Protein AF-A0A7Y9IY20-F1 (afdb_monomer)

Radius of gyration: 33.96 Å; Cα contacts (8 Å, |Δi|>4): 325; chains: 1; bounding box: 89×102×75 Å

Structure (mmCIF, N/CA/C/O backbone):
data_AF-A0A7Y9IY20-F1
#
_entry.id   AF-A0A7Y9IY20-F1
#
loop_
_atom_site.group_PDB
_atom_site.id
_atom_site.type_symbol
_atom_site.label_atom_id
_atom_site.label_alt_id
_atom_site.label_comp_id
_atom_site.label_asym_id
_atom_site.label_entity_id
_atom_site.label_seq_id
_atom_site.pdbx_PDB_ins_code
_atom_site.Cartn_x
_atom_site.Cartn_y
_atom_site.Cartn_z
_atom_site.occupancy
_atom_site.B_iso_or_equiv
_atom_site.auth_seq_id
_atom_site.auth_comp_id
_atom_site.auth_asym_id
_atom_site.auth_atom_id
_atom_site.pdbx_PDB_model_num
ATOM 1 N N . MET A 1 1 ? 8.698 13.952 -8.449 1.00 52.00 1 MET A N 1
ATOM 2 C CA . MET A 1 1 ? 7.246 13.670 -8.452 1.00 52.00 1 MET A CA 1
ATOM 3 C C . MET A 1 1 ? 7.056 12.404 -7.645 1.00 52.00 1 MET A C 1
ATOM 5 O O . MET A 1 1 ? 7.948 11.573 -7.686 1.00 52.00 1 MET A O 1
ATOM 9 N N . SER A 1 2 ? 5.996 12.287 -6.855 1.00 69.62 2 SER A N 1
ATOM 10 C CA . SER A 1 2 ? 5.751 11.063 -6.092 1.00 69.62 2 SER A CA 1
ATOM 11 C C . SER A 1 2 ? 5.368 9.920 -7.030 1.00 69.62 2 SER A C 1
ATOM 13 O O . SER A 1 2 ? 4.505 10.117 -7.883 1.00 69.62 2 SER A O 1
ATOM 15 N N . HIS A 1 3 ? 5.986 8.753 -6.870 1.00 80.69 3 HIS A N 1
ATOM 16 C CA . HIS A 1 3 ? 5.638 7.568 -7.650 1.00 80.69 3 HIS A CA 1
ATOM 17 C C . HIS A 1 3 ? 4.370 6.914 -7.076 1.00 80.69 3 HIS A C 1
ATOM 19 O O . HIS A 1 3 ? 4.287 6.760 -5.851 1.00 80.69 3 HIS A O 1
ATOM 25 N N . PRO A 1 4 ? 3.368 6.567 -7.902 1.00 87.56 4 PRO A N 1
ATOM 26 C CA . PRO A 1 4 ? 2.269 5.729 -7.450 1.00 87.56 4 PRO A CA 1
ATOM 27 C C . PRO A 1 4 ? 2.740 4.327 -7.040 1.00 87.56 4 PRO A C 1
ATOM 29 O O . PRO A 1 4 ? 3.777 3.819 -7.479 1.00 87.56 4 PRO A O 1
ATOM 32 N N . VAL A 1 5 ? 1.955 3.719 -6.160 1.00 90.69 5 VAL A N 1
ATOM 33 C CA . VAL A 1 5 ? 2.094 2.357 -5.647 1.00 90.69 5 VAL A CA 1
ATOM 34 C C . VAL A 1 5 ? 0.841 1.589 -6.041 1.00 90.69 5 VAL A C 1
ATOM 36 O O . VAL A 1 5 ? -0.259 2.130 -5.961 1.00 90.69 5 VAL A O 1
ATOM 39 N N . PHE A 1 6 ? 0.992 0.33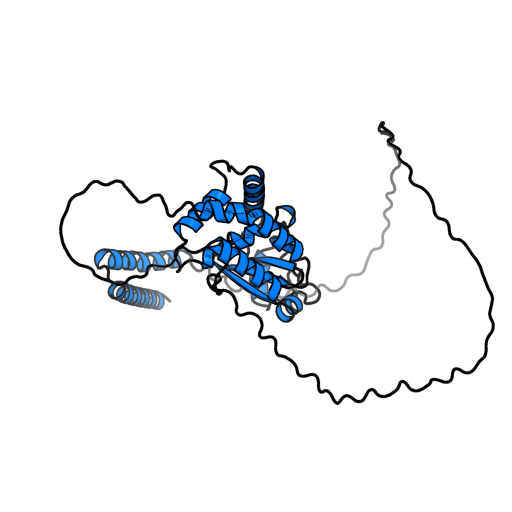0 -6.423 1.00 92.94 6 PHE A N 1
ATOM 40 C CA . PHE A 1 6 ? -0.102 -0.534 -6.840 1.00 92.94 6 PHE A CA 1
ATOM 41 C C . PHE A 1 6 ? -0.185 -1.775 -5.968 1.00 92.94 6 PHE A C 1
ATOM 43 O O . PHE A 1 6 ? 0.845 -2.343 -5.601 1.00 92.94 6 PHE A O 1
ATOM 50 N N . LEU A 1 7 ? -1.410 -2.209 -5.685 1.00 95.75 7 LEU A N 1
ATOM 51 C CA . LEU A 1 7 ? -1.726 -3.501 -5.096 1.00 95.75 7 LEU A CA 1
ATOM 52 C C . LEU A 1 7 ? -2.409 -4.365 -6.158 1.00 95.75 7 LEU A C 1
ATOM 54 O O . LEU A 1 7 ? -3.593 -4.191 -6.446 1.00 95.75 7 LEU A O 1
ATOM 58 N N . ASN A 1 8 ? -1.662 -5.297 -6.732 1.00 95.06 8 ASN A N 1
ATOM 59 C CA . ASN A 1 8 ? -2.083 -6.153 -7.830 1.00 95.06 8 ASN A CA 1
ATOM 60 C C . ASN A 1 8 ? -2.546 -7.527 -7.346 1.00 95.06 8 ASN A C 1
ATOM 62 O O . ASN A 1 8 ? -1.893 -8.171 -6.518 1.00 95.06 8 ASN A O 1
ATOM 66 N N . ALA A 1 9 ? -3.631 -8.007 -7.943 1.00 94.69 9 ALA A N 1
ATOM 67 C CA . ALA A 1 9 ? -3.948 -9.424 -7.987 1.00 94.69 9 ALA A CA 1
ATOM 68 C C . ALA A 1 9 ? -3.061 -10.122 -9.025 1.00 94.69 9 ALA A C 1
ATOM 70 O O . ALA A 1 9 ? -2.988 -9.683 -10.172 1.00 94.69 9 ALA A O 1
ATOM 71 N N . THR A 1 10 ? -2.401 -11.216 -8.640 1.00 93.25 10 THR A N 1
ATOM 72 C CA . THR A 1 10 ? -1.526 -11.959 -9.555 1.00 93.25 10 THR A CA 1
ATOM 73 C C . THR A 1 10 ? -1.565 -13.465 -9.303 1.00 93.25 10 THR A C 1
ATOM 75 O O . THR A 1 10 ? -1.786 -13.936 -8.184 1.00 93.25 10 THR A O 1
ATOM 78 N N . SER A 1 11 ? -1.365 -14.235 -10.372 1.00 92.88 11 SER A N 1
ATOM 79 C CA . SER A 1 11 ? -1.138 -15.682 -10.339 1.00 92.88 11 SER A CA 1
ATOM 80 C C . SER A 1 11 ? 0.312 -16.036 -9.985 1.00 92.88 11 SER A C 1
ATOM 82 O O . SER A 1 11 ? 0.587 -17.167 -9.582 1.00 92.88 11 SER A O 1
ATOM 84 N N . ASN A 1 12 ? 1.230 -15.070 -10.085 1.00 92.25 12 ASN A N 1
ATOM 85 C CA . ASN A 1 12 ? 2.661 -15.285 -9.922 1.00 92.25 12 ASN A CA 1
ATOM 86 C C . ASN A 1 12 ? 3.133 -15.015 -8.481 1.00 92.25 12 ASN A C 1
ATOM 88 O O . ASN A 1 12 ? 2.807 -13.976 -7.909 1.00 92.25 12 ASN A O 1
ATOM 92 N N . PRO A 1 13 ? 3.987 -15.883 -7.903 1.00 95.00 13 PRO A N 1
ATOM 93 C CA . PRO A 1 13 ? 4.547 -15.697 -6.561 1.00 95.00 13 PRO A CA 1
ATOM 94 C C . PRO A 1 13 ? 5.694 -14.674 -6.504 1.00 95.00 13 PRO A C 1
ATOM 96 O O . PRO A 1 13 ? 6.382 -14.585 -5.491 1.00 95.00 13 PRO A O 1
ATOM 99 N N . ARG A 1 14 ? 5.970 -13.963 -7.601 1.00 93.50 14 ARG A N 1
ATOM 100 C CA . ARG A 1 14 ? 7.059 -12.989 -7.739 1.00 93.50 14 ARG A CA 1
ATOM 101 C C . ARG A 1 14 ? 6.697 -11.929 -8.772 1.00 93.50 14 ARG A C 1
ATOM 103 O O . ARG A 1 14 ? 5.791 -12.139 -9.579 1.00 93.50 14 ARG A O 1
ATOM 110 N N . MET A 1 15 ? 7.450 -10.832 -8.777 1.00 91.31 15 MET A N 1
ATOM 111 C CA . MET A 1 15 ? 7.412 -9.896 -9.898 1.00 91.31 15 MET A CA 1
ATOM 112 C C . MET A 1 15 ? 7.824 -10.601 -11.201 1.00 91.31 15 MET A C 1
ATOM 114 O O . MET A 1 15 ? 8.748 -11.430 -11.171 1.00 91.31 15 MET A O 1
ATOM 118 N N . PRO A 1 16 ? 7.168 -10.266 -12.327 1.00 87.25 16 PRO A N 1
ATOM 119 C CA . PRO A 1 16 ? 7.665 -10.604 -13.652 1.00 87.25 16 PRO A CA 1
ATOM 120 C C . PRO A 1 16 ? 9.112 -10.141 -13.804 1.00 87.25 16 PRO A C 1
ATOM 122 O O . PRO A 1 16 ? 9.455 -9.027 -13.404 1.00 87.25 16 PRO A O 1
ATOM 125 N N . ASP A 1 17 ? 9.962 -10.993 -14.365 1.00 82.38 17 ASP A N 1
ATOM 126 C CA . ASP A 1 17 ? 11.358 -10.637 -14.634 1.00 82.38 17 ASP A CA 1
ATOM 127 C C . ASP A 1 17 ? 11.564 -10.122 -16.065 1.00 82.38 17 ASP A C 1
ATOM 129 O O . ASP A 1 17 ? 12.672 -9.769 -16.439 1.00 82.38 17 ASP A O 1
ATOM 133 N N . GLY A 1 18 ? 10.500 -10.040 -16.866 1.00 73.50 18 GLY A N 1
ATOM 134 C CA . GLY A 1 18 ? 10.550 -9.590 -18.257 1.00 73.50 18 GLY A CA 1
ATOM 135 C C . GLY A 1 18 ? 11.074 -10.628 -19.244 1.00 73.50 18 GLY A C 1
ATOM 136 O O . GLY A 1 18 ? 11.007 -10.402 -20.448 1.00 73.50 18 GLY A O 1
ATOM 137 N N . SER A 1 19 ? 11.513 -11.802 -18.787 1.00 75.62 19 SER A N 1
ATOM 138 C CA . SER A 1 19 ? 11.768 -12.913 -19.696 1.00 75.62 19 SER A CA 1
ATOM 139 C C . SER A 1 19 ? 10.451 -13.448 -20.262 1.00 75.62 19 SER A C 1
ATOM 141 O O . SER A 1 19 ? 9.399 -13.351 -19.635 1.00 75.62 19 SER A O 1
ATOM 143 N N . SER A 1 20 ? 10.487 -14.024 -21.465 1.00 81.81 20 SER A N 1
ATOM 144 C CA . SER A 1 20 ? 9.350 -14.762 -22.045 1.00 81.81 20 SER A CA 1
ATOM 145 C C . SER A 1 20 ? 8.018 -13.990 -22.088 1.00 81.81 20 SER A C 1
ATOM 147 O O . SER A 1 20 ? 6.959 -14.618 -22.064 1.00 81.81 20 SER A O 1
ATOM 149 N N . ARG A 1 21 ? 8.057 -12.649 -22.157 1.00 79.69 21 ARG A N 1
ATOM 150 C CA . ARG A 1 21 ? 6.877 -11.767 -22.092 1.00 79.69 21 ARG A CA 1
ATOM 151 C C . ARG A 1 21 ? 6.046 -11.931 -20.814 1.00 79.69 21 ARG A C 1
ATOM 153 O O . ARG A 1 21 ? 4.827 -11.755 -20.830 1.00 79.69 21 ARG A O 1
ATOM 160 N N . GLU A 1 22 ? 6.690 -12.250 -19.689 1.00 84.50 22 GLU A N 1
ATOM 161 C CA . GLU A 1 22 ? 6.022 -12.368 -18.385 1.00 84.50 22 GLU A CA 1
ATOM 162 C C . GLU A 1 22 ? 5.243 -11.093 -18.008 1.00 84.50 22 GLU A C 1
ATOM 164 O O . GLU A 1 22 ? 4.224 -11.189 -17.329 1.00 84.50 22 GLU A O 1
ATOM 169 N N . TRP A 1 23 ? 5.670 -9.911 -18.471 1.00 84.56 23 TRP A N 1
ATOM 170 C CA . TRP A 1 23 ? 4.934 -8.657 -18.273 1.00 84.56 23 TRP A CA 1
ATOM 171 C C . TRP A 1 23 ? 3.623 -8.596 -19.053 1.00 84.56 23 TRP A C 1
ATOM 173 O O . TRP A 1 23 ? 2.603 -8.201 -18.492 1.00 84.56 23 TRP A O 1
ATOM 183 N N . GLU A 1 24 ? 3.630 -9.004 -20.325 1.00 83.00 24 GLU A N 1
ATOM 184 C CA . GLU A 1 24 ? 2.411 -9.079 -21.137 1.00 83.00 24 GLU A CA 1
ATOM 185 C C . GLU A 1 24 ? 1.405 -10.027 -20.469 1.00 83.00 24 GLU A C 1
ATOM 187 O O . GLU A 1 24 ? 0.256 -9.650 -20.244 1.00 83.00 24 GLU A O 1
ATOM 192 N N . ALA A 1 25 ? 1.859 -11.214 -20.050 1.00 85.31 25 ALA A N 1
ATOM 193 C CA . ALA A 1 25 ? 1.031 -12.166 -19.313 1.00 85.31 25 ALA A CA 1
ATOM 194 C C . ALA A 1 25 ? 0.528 -11.588 -17.981 1.00 85.31 25 ALA A C 1
ATOM 196 O O . ALA A 1 25 ? -0.651 -11.705 -17.667 1.00 85.31 25 ALA A O 1
ATOM 197 N N . PHE A 1 26 ? 1.387 -10.904 -17.222 1.00 87.56 26 PHE A N 1
ATOM 198 C CA . PHE A 1 26 ? 1.021 -10.285 -15.949 1.00 87.56 26 PHE A CA 1
ATOM 199 C C . PHE A 1 26 ? -0.111 -9.261 -16.082 1.00 87.56 26 PHE A C 1
ATOM 201 O O . PHE A 1 26 ? -0.997 -9.236 -15.234 1.00 87.56 26 PHE A O 1
ATOM 208 N N . PHE A 1 27 ? -0.109 -8.434 -17.131 1.00 85.81 27 PHE A N 1
ATOM 209 C CA . PHE A 1 27 ? -1.169 -7.444 -17.346 1.00 85.81 27 PHE A CA 1
ATOM 210 C C . PHE A 1 27 ? -2.414 -8.023 -18.028 1.00 85.81 27 PHE A C 1
ATOM 212 O O . PHE A 1 27 ? -3.513 -7.535 -17.778 1.00 85.81 27 PHE A O 1
ATOM 219 N N . LEU A 1 28 ? -2.270 -9.052 -18.869 1.00 84.81 28 LEU A N 1
ATOM 220 C CA . LEU A 1 28 ? -3.405 -9.717 -19.522 1.00 84.81 28 LEU A CA 1
ATOM 221 C C . LEU A 1 28 ? -4.174 -10.643 -18.574 1.00 84.81 28 LEU A C 1
ATOM 223 O O . LEU A 1 28 ? -5.399 -10.711 -18.639 1.00 84.81 28 LEU A O 1
ATOM 227 N N . GLU A 1 29 ? -3.456 -11.369 -17.719 1.00 82.56 29 GLU A N 1
ATOM 228 C CA . GLU A 1 29 ? -4.014 -12.290 -16.721 1.00 82.56 29 GLU A CA 1
ATOM 229 C C .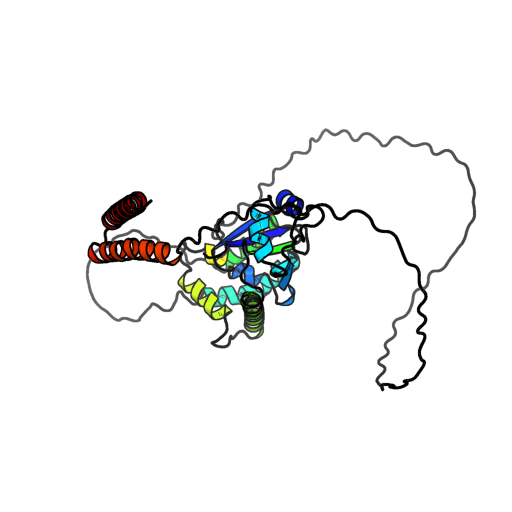 GLU A 1 29 ? -4.204 -11.623 -15.353 1.00 82.56 29 GLU A C 1
ATOM 231 O O . GLU A 1 29 ? -4.743 -12.232 -14.425 1.00 82.56 29 GLU A O 1
ATOM 236 N N . GLY A 1 30 ? -3.742 -10.379 -15.219 1.00 72.56 30 GLY A N 1
ATOM 237 C CA . GLY A 1 30 ? -3.840 -9.590 -14.003 1.00 72.56 30 GLY A CA 1
ATOM 238 C C . GLY A 1 30 ? -5.291 -9.387 -13.587 1.00 72.56 30 GLY A C 1
ATOM 239 O O . GLY A 1 30 ? -6.165 -9.096 -14.403 1.00 72.56 30 GLY A O 1
ATOM 240 N N . GLY A 1 31 ? -5.549 -9.554 -12.291 1.00 82.69 31 GLY A N 1
ATOM 241 C CA . GLY A 1 31 ? -6.840 -9.199 -11.713 1.00 82.69 31 GLY A CA 1
ATOM 242 C C . GLY A 1 31 ? -6.944 -7.687 -11.461 1.00 82.69 31 GLY A C 1
ATOM 243 O O . GLY A 1 31 ? -6.226 -6.895 -12.074 1.00 82.69 31 GLY A O 1
ATOM 244 N N . PRO A 1 32 ? -7.815 -7.256 -10.536 1.00 87.62 32 PRO A N 1
ATOM 245 C CA . PRO A 1 32 ? -7.919 -5.854 -10.170 1.00 87.62 32 PRO A CA 1
ATOM 246 C C . PRO A 1 32 ? -6.593 -5.296 -9.657 1.00 87.62 32 PRO A C 1
ATOM 248 O O . PRO A 1 32 ? -5.770 -5.990 -9.050 1.00 87.62 32 PRO A O 1
ATOM 251 N N . GLU A 1 33 ? -6.443 -3.995 -9.862 1.00 90.44 33 GLU A N 1
ATOM 252 C CA . GLU A 1 33 ? -5.347 -3.193 -9.350 1.00 90.44 33 GLU A CA 1
ATOM 253 C C . GLU A 1 33 ? -5.932 -2.053 -8.515 1.00 90.44 33 GLU A C 1
ATOM 2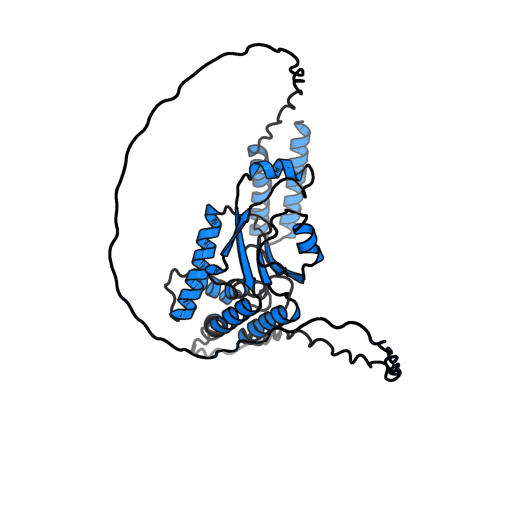55 O O . GLU A 1 33 ? -6.805 -1.317 -8.977 1.00 90.44 33 GLU A O 1
ATOM 260 N N . LEU A 1 34 ? -5.455 -1.915 -7.279 1.00 93.38 34 LEU A N 1
ATOM 261 C CA . LEU A 1 34 ? -5.675 -0.707 -6.488 1.00 93.38 34 LEU A CA 1
ATOM 262 C C . LEU A 1 34 ? -4.436 0.178 -6.603 1.00 93.38 34 LEU A C 1
ATOM 264 O O . LEU A 1 34 ? -3.318 -0.324 -6.547 1.00 93.38 34 LEU A O 1
ATOM 268 N N . GLU A 1 35 ? -4.625 1.489 -6.711 1.00 91.94 35 GLU A N 1
ATOM 269 C CA . GLU A 1 35 ? -3.539 2.467 -6.839 1.00 91.94 35 GLU A CA 1
ATOM 270 C C . GLU A 1 35 ? -3.514 3.392 -5.619 1.00 91.94 35 GLU A C 1
ATOM 272 O O . GLU A 1 35 ? -4.553 3.817 -5.129 1.00 91.94 35 GLU A O 1
ATOM 277 N N . ALA A 1 36 ? -2.338 3.757 -5.126 1.00 89.38 36 ALA A N 1
ATOM 278 C CA . ALA A 1 36 ? -2.148 4.774 -4.104 1.00 89.38 36 ALA A CA 1
ATOM 279 C C . ALA A 1 36 ? -1.059 5.753 -4.543 1.00 89.38 36 ALA A C 1
ATOM 281 O O . ALA A 1 36 ? -0.015 5.357 -5.052 1.00 89.38 36 ALA A O 1
ATOM 282 N N . ASN A 1 37 ? -1.277 7.048 -4.323 1.00 84.25 37 ASN A N 1
ATOM 283 C CA . ASN A 1 37 ? -0.286 8.058 -4.669 1.00 84.25 37 ASN A CA 1
ATOM 284 C C . ASN A 1 37 ? 0.701 8.275 -3.520 1.00 84.25 37 ASN A C 1
ATOM 286 O O . ASN A 1 37 ? 0.293 8.602 -2.408 1.00 84.25 37 ASN A O 1
ATOM 290 N N . ALA A 1 38 ? 1.999 8.211 -3.828 1.00 79.00 38 ALA A N 1
ATOM 291 C CA . ALA A 1 38 ? 3.109 8.680 -2.993 1.00 79.00 38 ALA A CA 1
ATOM 292 C C . ALA A 1 38 ? 3.477 7.879 -1.736 1.00 79.00 38 ALA A C 1
ATOM 294 O O . ALA A 1 38 ? 4.523 8.163 -1.155 1.00 79.00 38 ALA A O 1
ATOM 295 N N . PHE A 1 39 ? 2.663 6.928 -1.286 1.00 86.31 39 PHE A N 1
ATOM 296 C CA . PHE A 1 39 ? 2.964 6.105 -0.112 1.00 86.31 39 PHE A CA 1
ATOM 297 C C . PHE A 1 39 ? 2.166 4.797 -0.148 1.00 86.31 39 PHE A C 1
ATOM 299 O O . PHE A 1 39 ? 1.162 4.697 -0.854 1.00 86.31 39 PHE A O 1
ATOM 306 N N . ILE A 1 40 ? 2.603 3.806 0.634 1.00 90.88 40 ILE A N 1
ATOM 307 C CA . ILE A 1 40 ? 1.894 2.533 0.795 1.00 90.88 40 ILE A CA 1
ATOM 308 C C . ILE A 1 40 ? 0.810 2.702 1.875 1.00 90.88 40 ILE A C 1
ATOM 310 O O . ILE A 1 40 ? 1.152 3.004 3.020 1.00 90.88 40 ILE A O 1
ATOM 314 N N . PRO A 1 41 ? -0.485 2.516 1.559 1.00 91.88 41 PRO A N 1
ATOM 315 C CA . PRO A 1 41 ? -1.565 2.576 2.536 1.00 91.88 41 PRO A CA 1
ATOM 316 C C . PRO A 1 41 ? -1.364 1.624 3.716 1.00 91.88 41 PRO A C 1
ATOM 318 O O . PRO A 1 41 ? -0.857 0.509 3.572 1.00 91.88 41 PRO A O 1
ATOM 321 N N . LEU A 1 42 ? -1.838 2.035 4.893 1.00 91.62 42 LEU A N 1
ATOM 322 C CA . LEU A 1 42 ? -1.632 1.279 6.129 1.00 91.62 42 LEU A CA 1
ATOM 323 C C . LEU A 1 42 ? -2.247 -0.130 6.070 1.00 91.62 42 LEU A C 1
ATOM 325 O O . LEU A 1 42 ? -1.641 -1.075 6.575 1.00 91.62 42 LEU A O 1
ATOM 329 N N . LEU A 1 43 ? -3.416 -0.299 5.434 1.00 94.38 43 LEU A N 1
ATOM 330 C CA . LEU A 1 43 ? -4.012 -1.633 5.284 1.00 94.38 43 LEU A CA 1
ATOM 331 C C . LEU A 1 43 ? -3.245 -2.510 4.300 1.00 94.38 43 LEU A C 1
ATOM 333 O O . LEU A 1 43 ? -3.292 -3.726 4.440 1.00 94.38 43 LEU A O 1
ATOM 337 N N . TRP A 1 44 ? -2.524 -1.921 3.343 1.00 95.81 44 TRP A N 1
ATOM 338 C CA . TRP A 1 44 ? -1.676 -2.684 2.432 1.00 95.81 44 TRP A CA 1
ATOM 339 C C . TRP A 1 44 ? -0.440 -3.188 3.174 1.00 95.81 44 TRP A C 1
ATOM 341 O O . TRP A 1 44 ? -0.153 -4.377 3.115 1.00 95.81 44 TRP A O 1
ATOM 351 N N . LEU A 1 45 ? 0.236 -2.332 3.953 1.00 95.31 45 LEU A N 1
ATOM 352 C CA . LEU A 1 45 ? 1.350 -2.755 4.818 1.00 95.31 45 LEU A CA 1
ATOM 353 C C . LEU A 1 45 ? 0.925 -3.840 5.814 1.00 95.31 45 LEU A C 1
ATOM 355 O O . LEU A 1 45 ? 1.676 -4.780 6.069 1.00 95.31 45 LEU A O 1
ATOM 359 N N . ALA A 1 46 ? -0.307 -3.755 6.324 1.00 96.56 46 ALA A N 1
ATOM 360 C CA . ALA A 1 46 ? -0.858 -4.739 7.245 1.00 96.56 46 ALA A CA 1
ATOM 361 C C . ALA A 1 46 ? -0.964 -6.159 6.651 1.00 96.56 46 ALA A C 1
ATOM 363 O O . ALA A 1 46 ? -1.064 -7.103 7.431 1.00 96.56 46 ALA A O 1
ATOM 364 N N . LEU A 1 47 ? -0.881 -6.335 5.326 1.00 97.94 47 LEU A N 1
ATOM 365 C CA . LEU A 1 47 ? -0.894 -7.647 4.666 1.00 97.94 47 LEU A CA 1
ATOM 366 C C . LEU A 1 47 ? 0.446 -8.395 4.756 1.00 97.94 47 LEU A C 1
ATOM 368 O O . LEU A 1 47 ? 0.461 -9.622 4.663 1.00 97.94 47 LEU A O 1
ATOM 372 N N . TYR A 1 48 ? 1.561 -7.678 4.922 1.00 98.12 48 TYR A N 1
ATOM 373 C CA . TYR A 1 48 ? 2.906 -8.215 4.692 1.00 98.12 48 TYR A CA 1
ATOM 374 C C . TYR A 1 48 ? 3.754 -8.276 5.963 1.00 98.12 48 TYR A C 1
ATOM 376 O O . TYR A 1 48 ? 3.613 -7.468 6.879 1.00 98.12 48 TYR A O 1
ATOM 384 N N . THR A 1 49 ? 4.686 -9.217 5.992 1.00 97.44 49 THR A N 1
ATOM 385 C CA . THR A 1 49 ? 5.745 -9.376 6.997 1.00 97.44 49 THR A CA 1
ATOM 386 C C . THR A 1 49 ? 7.105 -9.045 6.373 1.00 97.44 49 THR A C 1
ATOM 388 O O . THR A 1 49 ? 7.213 -9.026 5.145 1.00 97.44 49 THR A O 1
ATOM 391 N N . PRO A 1 50 ? 8.180 -8.853 7.160 1.00 96.94 50 PRO A N 1
ATOM 392 C CA . PRO A 1 50 ? 9.524 -8.638 6.613 1.00 96.94 50 PRO A CA 1
ATOM 393 C C . PRO A 1 50 ? 10.005 -9.743 5.655 1.00 96.94 50 PRO A C 1
ATOM 395 O O . PRO A 1 50 ? 10.890 -9.510 4.840 1.00 96.94 50 PRO A O 1
ATOM 398 N N . MET A 1 51 ? 9.425 -10.948 5.731 1.00 97.44 51 MET A N 1
ATOM 399 C CA . MET A 1 51 ? 9.752 -12.075 4.846 1.00 97.44 51 MET A CA 1
ATOM 400 C C . MET A 1 51 ? 9.112 -11.995 3.465 1.00 97.44 51 MET A C 1
ATOM 402 O O . MET A 1 51 ? 9.524 -12.729 2.575 1.00 97.44 51 MET A O 1
ATOM 406 N N . ASP A 1 52 ? 8.120 -11.126 3.300 1.00 97.69 52 ASP A N 1
ATOM 407 C CA . ASP A 1 52 ? 7.424 -10.913 2.035 1.00 97.69 52 ASP A CA 1
ATOM 408 C C . ASP A 1 52 ? 8.086 -9.786 1.214 1.00 97.69 52 ASP A C 1
ATOM 410 O O . ASP A 1 52 ? 7.580 -9.422 0.156 1.00 97.69 52 ASP A O 1
ATOM 414 N N . LEU A 1 53 ? 9.198 -9.209 1.699 1.00 96.31 53 LEU A N 1
ATOM 415 C CA . LEU A 1 53 ? 9.992 -8.204 0.994 1.00 96.31 53 LEU A CA 1
ATOM 416 C C . LEU A 1 53 ? 10.973 -8.869 0.030 1.00 96.31 53 LEU A C 1
ATOM 418 O O . LEU A 1 53 ? 11.854 -9.635 0.424 1.00 96.31 53 LEU A O 1
ATOM 422 N N . HIS A 1 54 ? 10.845 -8.517 -1.242 1.00 94.56 54 HIS A N 1
ATOM 423 C CA . HIS A 1 54 ? 11.647 -9.054 -2.328 1.00 94.56 54 HIS A CA 1
ATOM 424 C C . HIS A 1 54 ? 12.230 -7.941 -3.192 1.00 94.56 54 HIS A C 1
ATOM 426 O O . HIS A 1 54 ? 11.844 -6.778 -3.099 1.00 94.56 54 HIS A O 1
ATOM 432 N N . TRP A 1 55 ? 13.166 -8.335 -4.053 1.00 91.06 55 TRP A N 1
ATOM 433 C CA . TRP A 1 55 ? 13.913 -7.444 -4.927 1.00 91.06 55 TRP A CA 1
ATOM 434 C C . TRP A 1 55 ? 13.768 -7.896 -6.371 1.00 91.06 55 TRP A C 1
ATOM 436 O O . TRP A 1 55 ? 14.022 -9.060 -6.688 1.00 91.06 55 TRP A O 1
ATOM 446 N N . ALA A 1 56 ? 13.345 -6.990 -7.242 1.00 86.44 56 ALA A N 1
ATOM 447 C CA . ALA A 1 56 ? 13.302 -7.207 -8.682 1.00 86.44 56 ALA A CA 1
ATOM 448 C C . ALA A 1 56 ? 14.405 -6.383 -9.342 1.00 86.44 56 ALA A C 1
ATOM 450 O O . ALA A 1 56 ? 14.814 -5.354 -8.814 1.00 86.44 56 ALA A O 1
ATOM 451 N N . ARG A 1 57 ? 14.912 -6.851 -10.481 1.00 79.81 57 ARG A N 1
ATOM 452 C CA . ARG A 1 57 ? 15.755 -6.037 -11.361 1.00 79.81 57 ARG A CA 1
ATOM 453 C C . ARG A 1 57 ? 14.874 -5.475 -12.460 1.00 79.81 57 ARG A C 1
ATOM 455 O O . ARG A 1 57 ? 13.966 -6.166 -12.921 1.00 79.81 57 ARG A O 1
ATOM 462 N N . LEU A 1 58 ? 15.150 -4.249 -12.883 1.00 69.12 58 LEU A N 1
ATOM 463 C CA . LEU A 1 58 ? 14.688 -3.795 -14.187 1.00 69.12 58 LEU A CA 1
ATOM 464 C C . LEU A 1 58 ? 15.487 -4.608 -15.217 1.00 69.12 58 LEU A C 1
ATOM 466 O O . LEU A 1 58 ? 16.675 -4.362 -15.403 1.00 69.12 58 LEU A O 1
ATOM 470 N N . ILE A 1 59 ? 14.900 -5.664 -15.783 1.00 58.53 59 ILE A N 1
ATOM 471 C CA . ILE A 1 59 ? 15.565 -6.389 -16.868 1.00 58.53 59 ILE A CA 1
ATOM 472 C C . ILE A 1 59 ? 15.298 -5.617 -18.159 1.00 58.53 59 ILE A C 1
ATOM 474 O O . ILE A 1 59 ? 14.149 -5.370 -18.522 1.00 58.53 59 ILE A O 1
ATOM 478 N N . ASP A 1 60 ? 16.395 -5.189 -18.776 1.00 46.06 60 ASP A N 1
ATOM 479 C CA . ASP A 1 60 ? 16.465 -4.400 -20.001 1.00 46.06 60 ASP A CA 1
ATOM 480 C C . ASP A 1 60 ? 16.163 -5.245 -21.259 1.00 46.06 60 ASP A C 1
ATOM 482 O O . ASP A 1 60 ? 16.299 -6.471 -21.256 1.00 46.06 60 ASP A O 1
ATOM 486 N N . ASP A 1 61 ? 15.842 -4.532 -22.342 1.00 48.12 61 ASP A N 1
ATOM 487 C CA . ASP A 1 61 ? 15.934 -4.885 -23.770 1.00 48.12 61 ASP A CA 1
ATOM 488 C C . ASP A 1 61 ? 14.714 -5.361 -24.584 1.00 48.12 61 ASP A C 1
ATOM 490 O O . ASP A 1 61 ? 14.608 -4.896 -25.724 1.00 48.12 61 ASP A O 1
ATOM 494 N N . GLU A 1 62 ? 13.843 -6.270 -24.126 1.00 49.97 62 GLU A N 1
ATOM 495 C CA . GLU A 1 62 ? 12.914 -6.939 -25.075 1.00 49.97 62 GLU A CA 1
ATOM 496 C C . GLU A 1 62 ? 11.516 -6.312 -25.229 1.00 49.97 62 GLU A C 1
ATOM 498 O O . GLU A 1 62 ? 10.930 -6.451 -26.304 1.00 49.97 62 GLU A O 1
ATOM 503 N N . ASP A 1 63 ? 11.020 -5.553 -24.244 1.00 50.19 63 ASP A N 1
ATOM 504 C CA . ASP A 1 63 ? 9.634 -5.034 -24.251 1.00 50.19 63 ASP A CA 1
ATOM 505 C C . ASP A 1 63 ? 9.518 -3.495 -24.239 1.00 50.19 63 ASP A C 1
ATOM 507 O O . ASP A 1 63 ? 8.415 -2.947 -24.211 1.00 50.19 63 ASP A O 1
ATOM 511 N N . LEU A 1 64 ? 10.641 -2.775 -24.282 1.00 54.03 64 LEU A N 1
ATOM 512 C CA . LEU A 1 64 ? 10.656 -1.311 -24.305 1.00 54.03 64 LEU A CA 1
ATOM 513 C C . LEU A 1 64 ? 10.852 -0.805 -25.729 1.00 54.03 64 LEU A C 1
ATOM 515 O O . LEU A 1 64 ? 11.677 -1.324 -26.486 1.00 54.03 64 LEU A O 1
ATOM 519 N N . ASP A 1 65 ? 10.091 0.221 -26.105 1.00 58.75 65 ASP A N 1
ATOM 520 C CA . ASP A 1 65 ? 10.328 0.911 -27.365 1.00 58.75 65 ASP A CA 1
ATOM 521 C C . ASP A 1 65 ? 11.736 1.540 -27.395 1.00 58.75 65 ASP A C 1
ATOM 523 O O . ASP A 1 65 ? 12.416 1.700 -26.377 1.00 58.75 65 ASP A O 1
ATOM 527 N N . SER A 1 66 ? 12.223 1.855 -28.600 1.00 59.50 66 SER A N 1
ATOM 528 C CA . SER A 1 66 ? 13.593 2.347 -28.800 1.00 59.50 66 SER A CA 1
ATOM 529 C C . SER A 1 66 ? 13.919 3.609 -28.005 1.00 59.50 66 SER A C 1
ATOM 531 O O . SER A 1 66 ? 15.094 3.877 -27.764 1.00 59.50 66 SER A O 1
ATOM 533 N N . ASP A 1 67 ? 12.892 4.368 -27.631 1.00 62.28 67 ASP A N 1
ATOM 534 C CA . ASP A 1 67 ? 13.016 5.675 -27.006 1.00 62.28 67 ASP A CA 1
ATOM 535 C C . ASP A 1 67 ? 13.093 5.524 -25.475 1.00 62.28 67 ASP A C 1
ATOM 537 O O . ASP A 1 67 ? 13.934 6.164 -24.849 1.00 62.28 67 ASP A O 1
ATOM 541 N N . ALA A 1 68 ? 12.334 4.596 -24.873 1.00 57.72 68 ALA A N 1
ATOM 542 C CA . ALA A 1 68 ? 12.471 4.242 -23.457 1.00 57.72 68 ALA A CA 1
ATOM 543 C C . ALA A 1 68 ? 13.804 3.539 -23.138 1.00 57.72 68 ALA A C 1
ATOM 545 O O . ALA A 1 68 ? 14.297 3.618 -22.013 1.00 57.72 68 ALA A O 1
ATOM 546 N N . ARG A 1 69 ? 14.421 2.887 -24.132 1.00 61.16 69 ARG A N 1
ATOM 547 C CA . ARG A 1 69 ? 15.703 2.183 -23.984 1.00 61.16 69 ARG A CA 1
ATOM 548 C C . ARG A 1 69 ? 16.888 3.117 -23.708 1.00 61.16 69 ARG A C 1
ATOM 550 O O . ARG A 1 69 ? 17.799 2.751 -22.969 1.00 61.16 69 ARG A O 1
ATOM 557 N N . GLU A 1 70 ? 16.907 4.311 -24.305 1.00 59.88 70 GLU A N 1
ATOM 558 C CA . GLU A 1 70 ? 18.018 5.263 -24.133 1.00 59.88 70 GLU A CA 1
ATOM 559 C C . GLU A 1 70 ? 18.014 5.882 -22.724 1.00 59.88 70 GLU A C 1
ATOM 561 O O . GLU A 1 70 ? 19.078 6.039 -22.124 1.00 59.88 70 GLU A O 1
ATOM 566 N N . ASP A 1 71 ? 16.824 6.109 -22.160 1.00 58.00 71 ASP A N 1
ATOM 567 C CA . ASP A 1 71 ? 16.647 6.564 -20.777 1.00 58.00 71 ASP A CA 1
ATOM 568 C C . ASP A 1 71 ? 16.896 5.433 -19.757 1.00 58.00 71 ASP A C 1
ATOM 570 O O . ASP A 1 71 ? 17.396 5.693 -18.662 1.00 58.00 71 ASP A O 1
ATOM 574 N N . MET A 1 72 ? 16.610 4.165 -20.096 1.00 58.50 72 MET A N 1
ATOM 575 C CA . MET A 1 72 ? 16.804 3.033 -19.174 1.00 58.50 72 MET A CA 1
ATOM 576 C C . MET A 1 72 ? 18.253 2.564 -19.015 1.00 58.50 72 MET A C 1
ATOM 578 O O . MET A 1 72 ? 18.618 2.114 -17.928 1.00 58.50 72 MET A O 1
ATOM 582 N N . MET A 1 73 ? 19.109 2.756 -20.025 1.00 60.75 73 MET A N 1
ATOM 583 C CA . MET A 1 73 ? 20.547 2.462 -19.911 1.00 60.75 73 MET A CA 1
ATOM 584 C C . MET A 1 73 ? 21.253 3.301 -18.826 1.00 60.75 73 MET A C 1
ATOM 586 O O . MET A 1 73 ? 22.314 2.901 -18.342 1.00 60.75 73 MET A O 1
ATOM 590 N N . GLU A 1 74 ? 20.679 4.438 -18.407 1.00 64.81 74 GLU A N 1
ATOM 591 C CA . GLU A 1 74 ? 21.190 5.241 -17.282 1.00 64.81 74 GLU A CA 1
ATOM 592 C C . GLU A 1 74 ? 20.930 4.574 -15.914 1.00 64.81 74 GLU A C 1
ATOM 594 O O . GLU A 1 74 ? 21.676 4.817 -14.965 1.00 64.81 74 GLU A O 1
ATOM 599 N N . TYR A 1 75 ? 19.936 3.680 -15.815 1.00 60.00 75 TYR A N 1
ATOM 600 C CA . TYR A 1 75 ? 19.505 3.053 -14.559 1.00 60.00 75 TYR A CA 1
ATOM 601 C C . TYR A 1 75 ? 20.196 1.711 -14.236 1.00 60.00 75 TYR A C 1
ATOM 603 O O . TYR A 1 75 ? 19.992 1.183 -13.148 1.00 60.00 75 TYR A O 1
ATOM 611 N N . GLY A 1 76 ? 21.073 1.179 -15.095 1.00 65.19 76 GLY A N 1
ATOM 612 C CA . GLY A 1 76 ? 22.018 0.095 -14.756 1.00 65.19 76 GLY A CA 1
ATOM 613 C C . GLY A 1 76 ? 21.433 -1.149 -14.049 1.00 65.19 76 GLY A C 1
ATOM 614 O O . GLY A 1 76 ? 20.309 -1.562 -14.306 1.00 65.19 76 GLY A O 1
ATOM 615 N N . ASP A 1 77 ? 22.206 -1.741 -13.124 1.00 71.69 77 ASP A N 1
ATOM 616 C CA . ASP A 1 77 ? 21.838 -2.916 -12.299 1.00 71.69 77 ASP A CA 1
ATOM 617 C C . ASP A 1 77 ? 20.850 -2.585 -11.152 1.00 71.69 77 ASP A C 1
ATOM 619 O O . ASP A 1 77 ? 20.764 -3.319 -10.158 1.00 71.69 77 ASP A O 1
ATOM 623 N N . THR A 1 78 ? 20.119 -1.468 -11.244 1.00 75.38 78 THR A N 1
ATOM 624 C CA . THR A 1 78 ? 19.254 -0.996 -10.157 1.00 75.38 78 THR A CA 1
ATOM 625 C C . THR A 1 78 ? 18.161 -2.021 -9.863 1.00 75.38 78 THR A C 1
ATOM 627 O O . THR A 1 78 ? 17.375 -2.427 -10.725 1.00 75.38 78 THR A O 1
ATOM 630 N N . GLN A 1 79 ? 18.137 -2.476 -8.613 1.00 83.50 79 GLN A N 1
ATOM 631 C CA . GLN A 1 79 ? 17.061 -3.311 -8.098 1.00 83.50 79 GLN A CA 1
ATOM 632 C C . GLN A 1 79 ? 15.903 -2.438 -7.620 1.00 83.50 79 GLN A C 1
ATOM 634 O O . GLN A 1 79 ? 16.031 -1.224 -7.557 1.00 83.50 79 GLN A O 1
ATOM 639 N N . TYR A 1 80 ? 14.778 -3.039 -7.257 1.00 84.00 80 TYR A N 1
ATOM 640 C CA . TYR A 1 80 ? 13.684 -2.339 -6.601 1.00 84.00 80 TYR A CA 1
ATOM 641 C C . TYR A 1 80 ? 12.923 -3.242 -5.654 1.00 84.00 80 TYR A C 1
ATOM 643 O O . TYR A 1 80 ? 12.765 -4.433 -5.951 1.00 84.00 80 TYR A O 1
ATOM 651 N N . PRO A 1 81 ? 12.468 -2.704 -4.513 1.00 91.88 81 PRO A N 1
ATOM 652 C CA . PRO A 1 81 ? 11.737 -3.503 -3.559 1.00 91.88 81 PRO A CA 1
ATOM 653 C C . PRO A 1 81 ? 10.293 -3.661 -4.021 1.00 91.88 81 PRO A C 1
ATOM 655 O O . PRO A 1 81 ? 9.669 -2.737 -4.547 1.00 91.88 81 PRO A O 1
ATOM 658 N N . TYR A 1 82 ? 9.743 -4.835 -3.765 1.00 94.06 82 TYR A N 1
ATOM 659 C CA . TYR A 1 82 ? 8.319 -5.11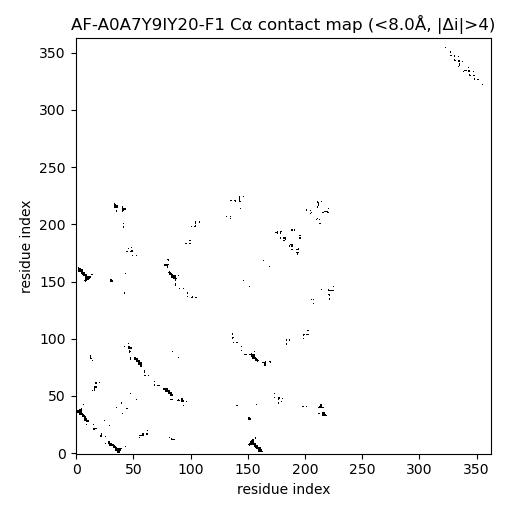0 -3.881 1.00 94.06 82 TYR A CA 1
ATOM 660 C C . TYR A 1 82 ? 7.905 -6.070 -2.768 1.00 94.06 82 TYR A C 1
ATOM 662 O O . TYR A 1 82 ? 8.746 -6.764 -2.190 1.00 94.06 82 TYR A O 1
ATOM 670 N N . LEU A 1 83 ? 6.611 -6.109 -2.459 1.00 96.69 83 LEU A N 1
ATOM 671 C CA . LEU A 1 83 ? 6.065 -7.044 -1.478 1.00 96.69 83 LEU A CA 1
ATOM 672 C C . LEU A 1 83 ? 5.193 -8.062 -2.191 1.00 96.69 83 LEU A C 1
ATOM 674 O O . LEU A 1 83 ? 4.325 -7.668 -2.962 1.00 96.69 83 LEU A O 1
ATOM 678 N N . VAL A 1 84 ? 5.374 -9.352 -1.935 1.00 97.50 84 VAL A N 1
ATOM 679 C CA . VAL A 1 84 ? 4.470 -10.379 -2.464 1.00 97.50 84 VAL A CA 1
ATOM 680 C C . VAL A 1 84 ? 4.225 -11.452 -1.424 1.00 97.50 84 VAL A C 1
ATOM 682 O O . VAL A 1 84 ? 5.140 -11.902 -0.743 1.00 97.50 84 VAL A O 1
ATOM 685 N N . THR A 1 85 ? 2.972 -11.870 -1.289 1.00 98.44 85 THR A N 1
ATOM 686 C CA . THR A 1 85 ? 2.607 -12.973 -0.402 1.00 98.44 85 THR A CA 1
ATOM 687 C C . THR A 1 85 ? 1.366 -13.688 -0.924 1.00 98.44 85 THR A C 1
ATOM 689 O O . THR A 1 85 ? 0.623 -13.151 -1.748 1.00 98.44 85 THR A O 1
ATOM 692 N N . SER A 1 86 ? 1.126 -14.922 -0.477 1.00 98.25 86 SER A N 1
ATOM 693 C CA . SER A 1 86 ? -0.109 -15.637 -0.829 1.00 98.25 86 SER A CA 1
ATOM 694 C C . SER A 1 86 ? -1.323 -14.935 -0.219 1.00 98.25 86 SER A C 1
ATOM 696 O O . SER A 1 86 ? -1.244 -14.498 0.931 1.00 98.25 86 SER A O 1
ATOM 698 N N . LEU A 1 87 ? -2.459 -14.913 -0.914 1.00 97.81 87 LEU A N 1
ATOM 699 C CA . LEU A 1 87 ? -3.699 -14.305 -0.422 1.00 97.81 87 LEU A CA 1
ATOM 700 C C . LEU A 1 87 ? -4.125 -14.864 0.947 1.00 97.81 87 LEU A C 1
ATOM 702 O O . LEU A 1 87 ? -4.521 -14.107 1.829 1.00 97.81 87 LEU A O 1
ATOM 706 N N . GLU A 1 88 ? -3.984 -16.175 1.159 1.00 98.31 88 GLU A N 1
ATOM 707 C CA . GLU A 1 88 ? -4.276 -16.818 2.447 1.00 98.31 88 GLU A CA 1
ATOM 708 C C . GLU A 1 88 ? -3.437 -16.217 3.586 1.00 98.31 88 GLU A C 1
ATOM 710 O O . GLU A 1 88 ? -3.981 -15.777 4.603 1.00 98.31 88 GLU A O 1
ATOM 715 N N . ARG A 1 89 ? -2.115 -16.129 3.389 1.00 98.44 89 ARG A N 1
ATOM 716 C CA . ARG A 1 89 ? -1.189 -15.516 4.350 1.00 98.44 89 ARG A CA 1
ATOM 717 C C . ARG A 1 89 ? -1.475 -14.029 4.552 1.00 98.44 89 ARG A C 1
ATOM 719 O O . ARG A 1 89 ? -1.520 -13.599 5.698 1.00 98.44 89 ARG A O 1
ATOM 726 N N . ALA A 1 90 ? -1.728 -13.270 3.483 1.00 98.31 90 ALA A N 1
ATOM 727 C CA . ALA A 1 90 ? -2.073 -11.848 3.563 1.00 98.31 90 ALA A CA 1
ATOM 728 C C . ALA A 1 90 ? -3.282 -11.612 4.480 1.00 98.31 90 ALA A C 1
ATOM 730 O O . ALA A 1 90 ? -3.250 -10.771 5.379 1.00 98.31 90 ALA A O 1
ATOM 731 N N . LEU A 1 91 ? -4.347 -12.393 4.281 1.00 98.31 91 LEU A N 1
ATOM 732 C CA . LEU A 1 91 ? -5.579 -12.293 5.060 1.00 98.31 91 LEU A CA 1
ATOM 733 C C . LEU A 1 91 ? -5.389 -12.741 6.512 1.00 98.31 91 LEU A C 1
ATOM 735 O O . LEU A 1 91 ? -5.976 -12.136 7.410 1.00 98.31 91 LEU A O 1
ATOM 739 N N . ALA A 1 92 ? -4.573 -13.769 6.759 1.00 98.06 92 ALA A N 1
ATOM 740 C CA . ALA A 1 92 ? -4.233 -14.202 8.112 1.00 98.06 92 ALA A CA 1
ATOM 741 C C . ALA A 1 92 ? -3.444 -13.121 8.872 1.00 98.06 92 ALA A C 1
ATOM 743 O O . ALA A 1 92 ? -3.798 -12.788 10.006 1.00 98.06 92 ALA A O 1
ATOM 744 N N . THR A 1 93 ? -2.435 -12.521 8.232 1.00 97.62 93 THR A N 1
ATOM 745 C CA . THR A 1 93 ? -1.647 -11.410 8.790 1.00 97.62 93 THR A CA 1
ATOM 746 C C . THR A 1 93 ? -2.536 -10.198 9.082 1.00 97.62 93 THR A C 1
ATOM 748 O O . THR A 1 93 ? -2.477 -9.630 10.176 1.00 97.62 93 THR A O 1
ATOM 751 N N . LEU A 1 94 ? -3.431 -9.840 8.153 1.00 97.44 94 LEU A N 1
ATOM 752 C CA . LEU A 1 94 ? -4.387 -8.752 8.353 1.00 97.44 94 LEU A CA 1
ATOM 753 C C . LEU A 1 94 ? -5.319 -9.023 9.537 1.00 97.44 94 LEU A C 1
ATOM 755 O O . LEU A 1 94 ? -5.507 -8.146 10.376 1.00 97.44 94 LEU A O 1
ATOM 759 N N . ALA A 1 95 ? -5.877 -10.232 9.637 1.00 96.81 95 ALA A N 1
ATOM 760 C CA . ALA A 1 95 ? -6.763 -10.614 10.736 1.00 96.81 95 ALA A CA 1
ATOM 761 C C . ALA A 1 95 ? -6.055 -10.549 12.099 1.00 96.81 95 ALA A C 1
ATOM 763 O O . ALA A 1 95 ? -6.654 -10.113 13.082 1.00 96.81 95 ALA A O 1
ATOM 764 N N . GLN A 1 96 ? -4.774 -10.924 12.156 1.00 96.25 96 GLN A N 1
ATOM 765 C CA . GLN A 1 96 ? -3.955 -10.808 13.363 1.00 96.25 96 GLN A CA 1
ATOM 766 C C . GLN A 1 96 ? -3.725 -9.344 13.772 1.00 96.25 96 GLN A C 1
ATOM 768 O O . GLN A 1 96 ? -3.750 -9.023 14.960 1.00 96.25 96 GLN A O 1
ATOM 773 N N . ARG A 1 97 ? -3.512 -8.452 12.799 1.00 95.19 97 ARG A N 1
ATOM 774 C CA . ARG A 1 97 ? -3.203 -7.027 13.015 1.00 95.19 97 ARG A CA 1
ATOM 775 C C . ARG A 1 97 ? -4.439 -6.139 13.181 1.00 95.19 97 ARG A C 1
ATOM 777 O O . ARG A 1 97 ? -4.343 -5.043 13.737 1.00 95.19 97 ARG A O 1
ATOM 784 N N . ALA A 1 98 ? -5.605 -6.599 12.732 1.00 93.56 98 ALA A N 1
ATOM 785 C CA . ALA A 1 98 ? -6.848 -5.834 12.733 1.00 93.56 98 ALA A CA 1
ATOM 786 C C . ALA A 1 98 ? -7.260 -5.294 14.118 1.00 93.56 98 ALA A C 1
ATOM 788 O O . ALA A 1 98 ? -7.592 -4.109 14.184 1.00 93.56 98 ALA A O 1
ATOM 789 N N . PRO A 1 99 ? -7.207 -6.061 15.232 1.00 92.19 99 PRO A N 1
ATOM 790 C CA . PRO A 1 99 ? -7.598 -5.544 16.547 1.00 92.19 99 PRO A CA 1
ATOM 791 C C . PRO A 1 99 ? -6.803 -4.301 16.959 1.00 92.19 99 PRO A C 1
ATOM 793 O O . PRO A 1 99 ? -7.385 -3.325 17.430 1.00 92.19 99 PRO A O 1
ATOM 796 N N . LEU A 1 100 ? -5.493 -4.308 16.699 1.00 89.88 100 LEU A N 1
ATOM 797 C CA . LEU A 1 100 ? -4.606 -3.192 17.006 1.00 89.88 100 LEU A CA 1
ATOM 798 C C . LEU A 1 100 ? -4.931 -1.961 16.157 1.00 89.88 100 LEU A C 1
ATOM 800 O O . LEU A 1 100 ? -5.009 -0.847 16.677 1.00 89.88 100 LEU A O 1
ATOM 804 N N . LEU A 1 101 ? -5.141 -2.152 14.853 1.00 90.00 101 LEU A N 1
ATOM 805 C CA . LEU A 1 101 ? -5.517 -1.065 13.948 1.00 90.00 101 LEU A CA 1
ATOM 806 C C . LEU A 1 101 ? -6.849 -0.437 14.358 1.00 90.00 101 LEU A C 1
ATOM 808 O O . LEU A 1 101 ? -6.964 0.786 14.421 1.00 90.00 101 LEU A O 1
ATOM 812 N N . VAL A 1 102 ? -7.837 -1.269 14.691 1.00 89.56 102 VAL A N 1
ATOM 813 C CA . VAL A 1 102 ? -9.144 -0.824 15.175 1.00 89.56 102 VAL A CA 1
ATOM 814 C C . VAL A 1 102 ? -8.997 -0.010 16.457 1.00 89.56 102 VAL A C 1
ATOM 816 O O . VAL A 1 102 ? -9.541 1.088 16.535 1.00 89.56 102 VAL A O 1
ATOM 819 N N . GLU A 1 103 ? -8.252 -0.502 17.444 1.00 88.19 103 GLU A N 1
ATOM 820 C CA . GLU A 1 103 ? -8.020 0.205 18.705 1.00 88.19 103 GLU A CA 1
ATOM 821 C C . GLU A 1 103 ? -7.350 1.568 18.476 1.00 88.19 103 GLU A C 1
ATOM 823 O O . GLU A 1 103 ? -7.863 2.613 18.890 1.00 88.19 103 GLU A O 1
ATOM 828 N N . ARG A 1 104 ? -6.219 1.576 17.765 1.00 85.44 104 ARG A N 1
ATOM 829 C CA . ARG A 1 104 ? -5.382 2.769 17.603 1.00 85.44 104 ARG A CA 1
ATOM 830 C C . ARG A 1 104 ? -6.025 3.832 16.709 1.00 85.44 104 ARG A C 1
ATOM 832 O O . ARG A 1 104 ? -5.845 5.027 16.964 1.00 85.44 104 ARG A O 1
ATOM 839 N N . LEU A 1 105 ? -6.808 3.426 15.708 1.00 84.44 105 LEU A N 1
ATOM 840 C CA . LEU A 1 105 ? -7.542 4.351 14.839 1.00 84.44 105 LEU A CA 1
ATOM 841 C C . LEU A 1 105 ? -8.857 4.843 15.476 1.00 84.44 105 LEU A C 1
ATOM 843 O O . LEU A 1 105 ? -9.282 5.956 15.166 1.00 84.44 105 LEU A O 1
ATOM 847 N N . ARG A 1 106 ? -9.474 4.087 16.405 1.00 79.44 106 ARG A N 1
ATOM 848 C CA . ARG A 1 106 ? -10.696 4.502 17.133 1.00 79.44 106 ARG A CA 1
ATOM 849 C C . ARG A 1 106 ? -10.459 5.549 18.219 1.00 79.44 106 ARG A C 1
ATOM 851 O O . ARG A 1 106 ? -11.351 6.354 18.463 1.00 79.44 106 ARG A O 1
ATOM 858 N N . LEU A 1 107 ? -9.285 5.580 18.856 1.00 57.22 107 LEU A N 1
ATOM 859 C CA . LEU A 1 107 ? -8.970 6.427 20.027 1.00 57.22 107 LEU A CA 1
ATOM 860 C C . LEU A 1 107 ? -8.999 7.963 19.783 1.00 57.22 107 LEU A C 1
ATOM 862 O O . LEU A 1 107 ? -8.456 8.730 20.580 1.00 57.22 107 LEU A O 1
ATOM 866 N N . GLY A 1 108 ? -9.604 8.436 18.685 1.00 52.19 108 GLY A N 1
ATOM 867 C CA . GLY A 1 108 ? -9.697 9.836 18.257 1.00 52.19 108 GLY A CA 1
ATOM 868 C C . GLY A 1 108 ? -10.995 10.580 18.518 1.00 52.19 108 GLY A C 1
ATOM 869 O O . GLY A 1 108 ? -10.983 11.798 18.373 1.00 52.19 108 GLY A O 1
ATOM 870 N N . THR A 1 109 ? -12.075 9.916 18.923 1.00 50.19 109 THR A N 1
ATOM 871 C CA . THR A 1 109 ? -13.377 10.589 19.068 1.00 50.19 109 THR A CA 1
ATOM 872 C C . THR A 1 109 ? -13.615 11.263 20.423 1.00 50.19 109 THR A C 1
ATOM 874 O O . THR A 1 109 ? -14.477 12.131 20.490 1.00 50.19 109 THR A O 1
ATOM 877 N N . ASP A 1 110 ? -12.832 10.965 21.470 1.00 45.69 110 ASP A N 1
ATOM 878 C CA . ASP A 1 110 ? -13.158 11.422 22.839 1.00 45.69 110 ASP A CA 1
ATOM 879 C C . ASP A 1 110 ? -12.307 12.577 23.400 1.00 45.69 110 ASP A C 1
ATOM 881 O O . ASP A 1 110 ? -12.578 13.071 24.496 1.00 45.69 110 ASP A O 1
ATOM 885 N N . VAL A 1 111 ? -11.320 13.102 22.667 1.00 49.12 111 VAL A N 1
ATOM 886 C CA . VAL A 1 111 ? -10.529 14.258 23.143 1.00 49.12 111 VAL A CA 1
ATOM 887 C C . VAL A 1 111 ? -11.214 15.564 22.729 1.00 49.12 111 VAL A C 1
ATOM 889 O O . VAL A 1 111 ? -10.718 16.303 21.883 1.00 49.12 111 VAL A O 1
ATOM 892 N N . GLY A 1 112 ? -12.402 15.831 23.277 1.00 46.28 112 GLY A N 1
ATOM 893 C CA . GLY A 1 112 ? -13.164 17.018 22.881 1.00 46.28 112 GLY A CA 1
ATOM 894 C C . GLY A 1 112 ? -14.375 17.422 23.715 1.00 46.28 112 GLY A C 1
ATOM 895 O O . GLY A 1 112 ? -14.876 18.522 23.498 1.00 46.28 112 GLY A O 1
ATOM 896 N N . VAL A 1 113 ? -14.838 16.639 24.696 1.00 49.19 113 VAL A N 1
ATOM 897 C CA . VAL A 1 113 ? -15.826 17.157 25.661 1.00 49.19 113 VAL A CA 1
ATOM 898 C C . VAL A 1 113 ? -15.072 17.773 26.827 1.00 49.19 113 VAL A C 1
ATOM 900 O O . VAL A 1 113 ? -14.960 17.217 27.917 1.00 49.19 113 VAL A O 1
ATOM 903 N N . GLY A 1 114 ? -14.513 18.954 26.565 1.00 43.59 114 GLY A N 1
ATOM 904 C CA . GLY A 1 114 ? -14.153 19.865 27.633 1.00 43.59 114 GLY A CA 1
ATOM 905 C C . GLY A 1 114 ? -15.393 20.097 28.487 1.00 43.59 114 GLY A C 1
ATOM 906 O O . GLY A 1 114 ? -16.414 20.581 28.001 1.00 43.59 114 GLY A O 1
ATOM 907 N N . THR A 1 115 ? -15.303 19.753 29.766 1.00 42.97 115 THR A N 1
ATOM 908 C CA . THR A 1 115 ? -16.202 20.207 30.827 1.00 42.97 115 THR A CA 1
ATOM 909 C C . THR A 1 115 ? -16.054 21.723 30.986 1.00 42.97 115 THR A C 1
ATOM 911 O O . THR A 1 115 ? -15.511 22.220 31.969 1.00 42.97 115 THR A O 1
ATOM 914 N N . GLY A 1 116 ? -16.471 22.472 29.970 1.00 44.69 116 GLY A N 1
ATOM 915 C CA . GLY A 1 116 ? -16.628 23.911 30.009 1.00 44.69 116 GLY A CA 1
ATOM 916 C C . GLY A 1 116 ? -18.000 24.214 30.583 1.00 44.69 116 GLY A C 1
ATOM 917 O O . GLY A 1 116 ? -18.991 24.246 29.860 1.00 44.69 116 GLY A O 1
ATOM 918 N N . VAL A 1 117 ? -18.061 24.425 31.896 1.00 52.34 117 VAL A N 1
ATOM 919 C CA . VAL A 1 117 ? -19.187 25.106 32.538 1.00 52.34 117 VAL A CA 1
ATOM 920 C C . VAL A 1 117 ? -19.231 26.523 31.963 1.00 52.34 117 VAL A C 1
ATOM 922 O O . VAL A 1 117 ? -18.480 27.398 32.381 1.00 52.34 117 VAL A O 1
ATOM 925 N N . GLY A 1 118 ? -20.066 26.724 30.948 1.00 46.31 118 GLY A N 1
ATOM 926 C CA . GLY A 1 118 ? -20.248 27.996 30.262 1.00 46.31 118 GLY A CA 1
ATOM 927 C C . GLY A 1 118 ? -21.726 28.236 30.000 1.00 46.31 118 GLY A C 1
ATOM 928 O O . GLY A 1 118 ? -22.243 27.916 28.938 1.00 46.31 118 GLY A O 1
ATOM 929 N N . THR A 1 119 ? -22.419 28.795 30.988 1.00 47.16 119 THR A N 1
ATOM 930 C CA . THR A 1 119 ? -23.725 29.432 30.809 1.00 47.16 119 THR A CA 1
ATOM 931 C C . THR A 1 119 ? -23.578 30.609 29.844 1.00 47.16 119 THR A C 1
ATOM 933 O O . THR A 1 119 ? -22.993 31.627 30.207 1.00 47.16 119 THR A O 1
ATOM 936 N N . GLY A 1 120 ? -24.107 30.481 28.629 1.00 44.00 120 GLY A N 1
ATOM 937 C CA . GLY A 1 120 ? -24.097 31.550 27.633 1.00 44.00 120 GLY A CA 1
ATOM 938 C C . GLY A 1 120 ? -25.180 31.333 26.586 1.00 44.00 120 GLY A C 1
ATOM 939 O O . GLY A 1 120 ? -25.049 30.498 25.704 1.00 44.00 120 GLY A O 1
ATOM 940 N N . VAL A 1 121 ? -26.273 32.067 26.745 1.00 54.22 121 VAL A N 1
ATOM 941 C CA . VAL A 1 121 ? -27.475 32.073 25.910 1.00 54.22 121 VAL A CA 1
ATOM 942 C C . VAL A 1 121 ? -27.182 32.689 24.538 1.00 54.22 121 VAL A C 1
ATOM 944 O O . VAL A 1 121 ? -26.660 33.798 24.481 1.00 54.22 121 VAL A O 1
ATOM 947 N N . GLY A 1 122 ? -27.651 32.043 23.464 1.00 47.91 122 GLY A N 1
ATOM 948 C CA . GLY A 1 122 ? -28.135 32.751 22.275 1.00 47.91 122 GLY A CA 1
ATOM 949 C C . GLY A 1 122 ? -27.553 32.341 20.919 1.00 47.91 122 GLY A C 1
ATOM 950 O O . GLY A 1 122 ? -26.362 32.478 20.682 1.00 47.91 122 GLY A O 1
ATOM 951 N N . ALA A 1 123 ? -28.486 32.015 20.018 1.00 43.91 123 ALA A N 1
ATOM 952 C CA . ALA A 1 123 ? -28.477 32.293 18.578 1.00 43.91 123 ALA A CA 1
ATOM 953 C C . ALA A 1 123 ? -27.963 31.221 17.586 1.00 43.91 123 ALA A C 1
ATOM 955 O O . ALA A 1 123 ? -26.776 31.055 17.338 1.00 43.91 123 ALA A O 1
ATOM 956 N N . GLU A 1 124 ? -28.981 30.632 16.947 1.00 40.12 124 GLU A N 1
ATOM 957 C CA . GLU A 1 124 ? -29.124 30.319 15.517 1.00 40.12 124 GLU A CA 1
ATOM 958 C C . GLU A 1 124 ? -28.513 29.028 14.951 1.00 40.12 124 GLU A C 1
ATOM 960 O O . GLU A 1 124 ? -27.347 28.907 14.587 1.00 40.12 124 GLU A O 1
ATOM 965 N N . ALA A 1 125 ? -29.426 28.060 14.820 1.00 45.78 125 ALA A N 1
ATOM 966 C CA . ALA A 1 125 ? -29.299 26.801 14.119 1.00 45.78 125 ALA A CA 1
ATOM 967 C C . ALA A 1 125 ? -29.206 27.013 12.597 1.00 45.78 125 ALA A C 1
ATOM 969 O O . ALA A 1 125 ? -30.216 27.202 11.920 1.00 45.78 125 ALA A O 1
ATOM 970 N N . GLY A 1 126 ? -27.990 26.915 12.063 1.00 40.31 126 GLY A N 1
ATOM 971 C CA . GLY A 1 126 ? -27.740 26.517 10.680 1.00 40.31 126 GLY A CA 1
ATOM 972 C C . GLY A 1 126 ? -27.620 24.997 10.618 1.00 40.31 126 GLY A C 1
ATOM 973 O O . GLY A 1 126 ? -26.565 24.442 10.914 1.00 40.31 126 GLY A O 1
ATOM 974 N N . ALA A 1 127 ? -28.724 24.324 10.305 1.00 47.66 127 ALA A N 1
ATOM 975 C CA . ALA A 1 127 ? -28.780 22.883 10.123 1.00 47.66 127 ALA A CA 1
ATOM 976 C C . ALA A 1 127 ? -28.322 22.510 8.704 1.00 47.66 127 ALA A C 1
ATOM 978 O O . ALA A 1 127 ? -29.146 22.412 7.807 1.00 47.66 127 ALA A O 1
ATOM 979 N N . ASP A 1 128 ? -27.024 22.264 8.533 1.00 37.84 128 ASP A N 1
ATOM 980 C CA . ASP A 1 128 ? -26.513 21.348 7.507 1.00 37.84 128 ASP A CA 1
ATOM 981 C C . ASP A 1 128 ? -25.736 20.247 8.230 1.00 37.84 128 ASP A C 1
ATOM 983 O O . ASP A 1 128 ? -24.521 20.282 8.435 1.00 37.84 128 ASP A O 1
ATOM 987 N N . GLY A 1 129 ? -26.517 19.293 8.737 1.00 43.88 129 GLY A N 1
ATOM 988 C CA . GLY A 1 129 ? -26.051 18.123 9.459 1.00 43.88 129 GLY A CA 1
ATOM 989 C C . GLY A 1 129 ? -25.407 17.118 8.515 1.00 43.88 129 GLY A C 1
ATOM 990 O O . GLY A 1 129 ? -26.042 16.152 8.110 1.00 43.88 129 GLY A O 1
ATOM 991 N N . ALA A 1 130 ? -24.115 17.288 8.246 1.00 40.69 130 ALA A N 1
ATOM 992 C CA . ALA A 1 130 ? -23.241 16.162 7.944 1.00 40.69 130 ALA A CA 1
ATOM 993 C C . ALA A 1 130 ? -22.814 15.509 9.269 1.00 40.69 130 ALA A C 1
ATOM 995 O O . ALA A 1 130 ? -21.642 15.509 9.644 1.00 40.69 130 ALA A O 1
ATOM 996 N N . THR A 1 131 ? -23.779 14.968 10.015 1.00 39.91 131 THR A N 1
ATOM 997 C CA . THR A 1 131 ? -23.528 14.033 11.117 1.00 39.91 131 THR A CA 1
ATOM 998 C C . THR A 1 131 ? -23.078 12.715 10.487 1.00 39.91 131 THR A C 1
ATOM 1000 O O . THR A 1 131 ? -23.823 11.742 10.414 1.00 39.91 131 THR A O 1
ATOM 1003 N N . GLY A 1 132 ? -21.865 12.718 9.927 1.00 43.59 132 GLY A N 1
ATOM 1004 C CA . GLY A 1 132 ? -21.215 11.521 9.422 1.00 43.59 132 GLY A CA 1
ATOM 1005 C C . GLY A 1 132 ? -21.113 10.541 10.576 1.00 43.59 132 GLY A C 1
ATOM 1006 O O . GLY A 1 132 ? -20.464 10.837 11.581 1.00 43.59 132 GLY A O 1
ATOM 1007 N N . ALA A 1 133 ? -21.816 9.414 10.468 1.00 48.94 133 ALA A N 1
ATOM 1008 C CA . ALA A 1 133 ? -21.682 8.332 11.426 1.00 48.94 133 ALA A CA 1
ATOM 1009 C C . ALA A 1 133 ? -20.185 8.024 11.603 1.00 48.94 133 ALA A C 1
ATOM 1011 O O . ALA A 1 133 ? -19.456 8.044 10.606 1.00 48.94 133 ALA A O 1
ATOM 1012 N N . PRO A 1 134 ? -19.713 7.776 12.837 1.00 56.12 134 PRO A N 1
ATOM 1013 C CA . PRO A 1 134 ? -18.318 7.450 13.071 1.00 56.12 134 PRO A CA 1
ATOM 1014 C C . PRO A 1 134 ? -17.922 6.308 12.141 1.00 56.12 134 PRO A C 1
ATOM 1016 O O . PRO A 1 134 ? -18.563 5.256 12.107 1.00 56.12 134 PRO A O 1
ATOM 1019 N N . THR A 1 135 ? -16.900 6.568 11.334 1.00 64.69 135 THR A N 1
ATOM 1020 C CA . THR A 1 135 ? -16.347 5.609 10.392 1.00 64.69 135 THR A CA 1
ATOM 1021 C C . THR A 1 135 ? -15.916 4.364 11.163 1.00 64.69 135 THR A C 1
ATOM 1023 O O . THR A 1 135 ? -14.954 4.403 11.930 1.00 64.69 135 THR A O 1
ATOM 1026 N N . ASP A 1 136 ? -16.648 3.259 10.998 1.00 84.88 136 ASP A N 1
ATOM 1027 C CA . ASP A 1 136 ? -16.313 2.009 11.672 1.00 84.88 136 ASP A CA 1
ATOM 1028 C C . ASP A 1 136 ? -15.108 1.365 10.984 1.00 84.88 136 ASP A C 1
ATOM 1030 O O . ASP A 1 136 ? -15.231 0.675 9.973 1.00 84.88 136 ASP A O 1
ATOM 1034 N N . VAL A 1 137 ? -13.921 1.631 11.532 1.00 86.12 137 VAL A N 1
ATOM 1035 C CA . VAL A 1 137 ? -12.637 1.097 11.055 1.00 86.12 137 VAL A CA 1
ATOM 1036 C C . VAL A 1 137 ? -12.679 -0.425 10.913 1.00 86.12 137 VAL A C 1
ATOM 1038 O O . VAL A 1 137 ? -12.125 -0.953 9.953 1.00 86.12 137 VAL A O 1
ATOM 1041 N N . ALA A 1 138 ? -13.367 -1.129 11.820 1.00 90.19 138 ALA A N 1
ATOM 1042 C CA . ALA A 1 138 ? -13.500 -2.582 11.740 1.00 90.19 138 ALA A CA 1
ATOM 1043 C C . ALA A 1 138 ? -14.227 -2.995 10.454 1.00 90.19 138 ALA A C 1
ATOM 1045 O O . ALA A 1 138 ? -13.725 -3.821 9.699 1.00 90.19 138 ALA A O 1
ATOM 1046 N N . ARG A 1 139 ? -15.341 -2.324 10.140 1.00 88.56 139 ARG A N 1
ATOM 1047 C CA . ARG A 1 139 ? -16.099 -2.553 8.905 1.00 88.56 139 ARG A CA 1
ATOM 1048 C C . ARG A 1 139 ? -15.267 -2.295 7.648 1.00 88.56 139 ARG A C 1
ATOM 1050 O O . ARG A 1 139 ? -15.397 -3.034 6.681 1.00 88.56 139 ARG A O 1
ATOM 1057 N N . ILE A 1 140 ? -14.410 -1.274 7.647 1.00 88.75 140 ILE A N 1
ATOM 1058 C CA . ILE A 1 140 ? -13.518 -0.994 6.508 1.00 88.75 140 ILE A CA 1
ATOM 1059 C C . ILE A 1 140 ? -12.490 -2.104 6.324 1.00 88.75 140 ILE A C 1
ATOM 1061 O O . ILE A 1 140 ? -12.276 -2.543 5.199 1.00 88.75 140 ILE A O 1
ATOM 1065 N N . ILE A 1 141 ? -11.876 -2.572 7.413 1.00 92.88 141 ILE A N 1
ATOM 1066 C CA . ILE A 1 141 ? -10.925 -3.688 7.364 1.00 92.88 141 ILE A CA 1
ATOM 1067 C C . ILE A 1 141 ? -11.623 -4.950 6.846 1.00 92.88 141 ILE A C 1
ATOM 1069 O O . ILE A 1 141 ? -11.086 -5.624 5.969 1.00 92.88 141 ILE A O 1
ATOM 1073 N N . ASP A 1 142 ? -12.838 -5.234 7.319 1.00 93.50 142 ASP A N 1
ATOM 1074 C CA . ASP A 1 142 ? -13.629 -6.380 6.864 1.00 93.50 142 ASP A CA 1
ATOM 1075 C C . ASP A 1 142 ? -13.998 -6.274 5.379 1.00 93.50 142 ASP A C 1
ATOM 1077 O O . ASP A 1 142 ? -13.885 -7.256 4.642 1.00 93.50 142 ASP A O 1
ATOM 1081 N N . ASN A 1 143 ? -14.403 -5.088 4.915 1.00 92.06 143 ASN A N 1
ATOM 1082 C CA . ASN A 1 143 ? -14.717 -4.839 3.509 1.00 92.06 143 ASN A CA 1
ATOM 1083 C C . ASN A 1 143 ? -13.471 -4.945 2.623 1.00 92.06 143 ASN A C 1
ATOM 1085 O O . ASN A 1 143 ? -13.540 -5.554 1.558 1.00 92.06 143 ASN A O 1
ATOM 1089 N N . PHE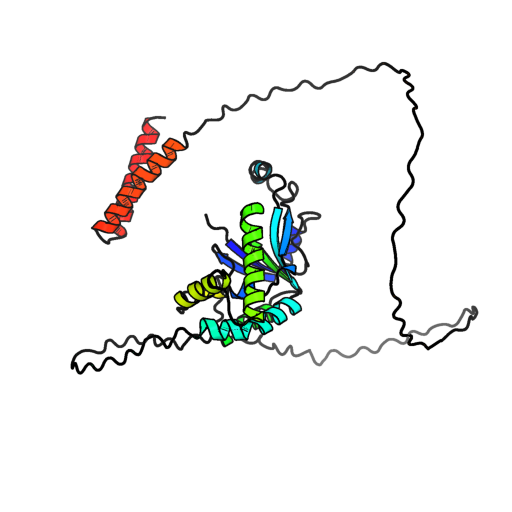 A 1 144 ? -12.326 -4.430 3.074 1.00 94.06 144 PHE A N 1
ATOM 1090 C CA . PHE A 1 144 ? -11.049 -4.581 2.378 1.00 94.06 144 PHE A CA 1
ATOM 1091 C C . PHE A 1 144 ? -10.642 -6.057 2.279 1.00 94.06 144 PHE A C 1
ATOM 1093 O O . PHE A 1 144 ? -10.365 -6.557 1.193 1.00 94.06 144 PHE A O 1
ATOM 1100 N N . ALA A 1 145 ? -10.711 -6.802 3.385 1.00 96.06 145 ALA A N 1
ATOM 1101 C CA . ALA A 1 145 ? -10.441 -8.236 3.391 1.00 96.06 145 ALA A CA 1
ATOM 1102 C C . ALA A 1 145 ? -11.422 -9.020 2.500 1.00 96.06 145 ALA A C 1
ATOM 1104 O O . ALA A 1 145 ? -11.036 -10.007 1.875 1.00 96.06 145 ALA A O 1
ATOM 1105 N N . ARG A 1 146 ? -12.700 -8.618 2.442 1.00 94.50 146 ARG A N 1
ATOM 1106 C CA . ARG A 1 146 ? -13.695 -9.215 1.537 1.00 94.50 146 ARG A CA 1
ATOM 1107 C C . ARG A 1 146 ? -13.337 -8.958 0.075 1.00 94.50 146 ARG A C 1
ATOM 1109 O O . ARG A 1 146 ? -13.329 -9.911 -0.692 1.00 94.50 146 ARG A O 1
ATOM 1116 N N . HIS A 1 147 ? -12.994 -7.725 -0.283 1.00 93.81 147 HIS A N 1
ATOM 1117 C CA . HIS A 1 147 ? -12.584 -7.368 -1.640 1.00 93.81 147 HIS A CA 1
ATOM 1118 C C . HIS A 1 147 ? -11.382 -8.194 -2.108 1.00 93.81 147 HIS A C 1
ATOM 1120 O O . HIS A 1 147 ? -11.420 -8.777 -3.188 1.00 93.81 147 HIS A O 1
ATOM 1126 N N . LEU A 1 148 ? -10.354 -8.339 -1.262 1.00 95.38 148 LEU A N 1
ATOM 1127 C CA . LEU A 1 148 ? -9.215 -9.204 -1.578 1.00 95.38 148 LEU A CA 1
ATOM 1128 C C . LEU A 1 148 ? -9.665 -10.653 -1.835 1.00 95.38 148 LEU A C 1
ATOM 1130 O O . LEU A 1 148 ? -9.255 -11.254 -2.817 1.00 95.38 148 LEU A O 1
ATOM 1134 N N . ARG A 1 149 ? -10.557 -11.217 -1.010 1.00 95.88 149 ARG A N 1
ATOM 1135 C CA . ARG A 1 149 ? -11.067 -12.588 -1.222 1.00 95.88 149 ARG A CA 1
ATOM 1136 C C . ARG A 1 149 ? -11.854 -12.765 -2.517 1.00 95.88 149 ARG A C 1
ATOM 1138 O O . ARG A 1 149 ? -11.800 -13.845 -3.094 1.00 95.88 149 ARG A O 1
ATOM 1145 N N . LEU A 1 150 ? -12.643 -11.765 -2.900 1.00 93.94 150 LEU A N 1
ATOM 1146 C CA . LEU A 1 150 ? -13.532 -11.857 -4.057 1.00 93.94 150 LEU A CA 1
ATOM 1147 C C . LEU A 1 150 ? -12.785 -11.653 -5.370 1.00 93.94 150 LEU A C 1
ATOM 1149 O O . LEU A 1 150 ? -13.112 -12.307 -6.356 1.00 93.94 150 LEU A O 1
ATOM 1153 N N . HIS A 1 151 ? -11.803 -10.752 -5.373 1.00 93.50 151 HIS A N 1
ATOM 1154 C CA . HIS A 1 151 ? -11.243 -10.256 -6.623 1.00 93.50 151 HIS A CA 1
ATOM 1155 C C . HIS A 1 151 ? -9.758 -10.558 -6.809 1.00 93.50 151 HIS A C 1
ATOM 1157 O O . HIS A 1 151 ? -9.273 -10.468 -7.934 1.00 93.50 151 HIS A O 1
ATOM 1163 N N . TYR A 1 152 ? -9.021 -10.924 -5.755 1.00 94.31 152 TYR A N 1
ATOM 1164 C CA . TYR A 1 152 ? -7.598 -11.235 -5.891 1.00 94.31 152 TYR A CA 1
ATOM 1165 C C . TYR A 1 152 ? -7.365 -12.721 -6.158 1.00 94.31 152 TYR A C 1
ATOM 1167 O O . TYR A 1 152 ? -8.072 -13.596 -5.661 1.00 94.31 152 TYR A O 1
ATOM 1175 N N . GLY A 1 153 ? -6.336 -12.987 -6.965 1.00 92.31 153 GLY A N 1
ATOM 1176 C CA . GLY A 1 153 ? -5.845 -14.328 -7.256 1.00 92.31 153 GLY A CA 1
ATOM 1177 C C . GLY A 1 153 ? -5.085 -14.957 -6.076 1.00 92.31 153 GLY A C 1
ATOM 1178 O O . GLY A 1 153 ? -5.207 -14.519 -4.932 1.00 92.31 153 GLY A O 1
ATOM 1179 N N . PRO A 1 154 ? -4.267 -15.995 -6.326 1.00 96.06 154 PRO A N 1
ATOM 1180 C CA . PRO A 1 154 ? -3.555 -16.706 -5.263 1.00 96.06 154 PRO A CA 1
ATOM 1181 C C . PRO A 1 154 ? -2.495 -15.854 -4.553 1.00 96.06 154 PRO A C 1
ATOM 1183 O O . PRO A 1 154 ? -2.128 -16.181 -3.422 1.00 96.06 154 PRO A O 1
ATOM 1186 N N . TYR A 1 155 ? -2.023 -14.771 -5.176 1.00 97.19 155 TYR A N 1
ATOM 1187 C CA . TYR A 1 155 ? -1.027 -13.868 -4.610 1.00 97.19 155 TYR A CA 1
ATOM 1188 C C . TYR A 1 155 ? -1.488 -12.411 -4.659 1.00 97.19 155 TYR A C 1
ATOM 1190 O O . TYR A 1 155 ? -2.188 -11.975 -5.578 1.00 97.19 155 TYR A O 1
ATOM 1198 N N . VAL A 1 156 ? -1.050 -11.659 -3.650 1.00 97.12 156 VAL A N 1
ATOM 1199 C CA . VAL A 1 156 ? -1.208 -10.208 -3.555 1.00 97.12 156 VAL A CA 1
ATOM 1200 C C . VAL A 1 156 ? 0.181 -9.592 -3.656 1.00 97.12 156 VAL A C 1
ATOM 1202 O O . VAL A 1 156 ? 1.087 -9.978 -2.914 1.00 97.12 156 VAL A O 1
ATOM 1205 N N . LEU A 1 157 ? 0.342 -8.662 -4.593 1.00 96.31 157 LEU A N 1
ATOM 1206 C CA . LEU A 1 157 ? 1.615 -8.039 -4.935 1.00 96.31 157 LEU A CA 1
ATOM 1207 C C . LEU A 1 157 ? 1.516 -6.522 -4.761 1.00 96.31 157 LEU A C 1
ATOM 1209 O O . LEU A 1 157 ? 0.646 -5.892 -5.350 1.00 96.31 157 LEU A O 1
ATOM 1213 N N . CYS A 1 158 ? 2.422 -5.928 -3.991 1.00 95.38 158 CYS A N 1
ATOM 1214 C CA . CYS A 1 158 ? 2.581 -4.484 -3.859 1.00 95.38 158 CYS A CA 1
ATOM 1215 C C . CYS A 1 158 ? 3.845 -4.029 -4.598 1.00 95.38 158 CYS A C 1
ATOM 1217 O O . CYS A 1 158 ? 4.943 -4.487 -4.270 1.00 95.38 158 CYS A O 1
ATOM 1219 N N . ARG A 1 159 ? 3.704 -3.122 -5.570 1.00 92.06 159 ARG A N 1
ATOM 1220 C CA . ARG A 1 159 ? 4.807 -2.596 -6.399 1.00 92.06 159 ARG A CA 1
ATOM 1221 C C . ARG A 1 159 ? 4.710 -1.080 -6.565 1.00 92.06 159 ARG A C 1
ATOM 1223 O O . ARG A 1 159 ? 3.634 -0.515 -6.415 1.00 92.06 159 ARG A O 1
ATOM 1230 N N . THR A 1 160 ? 5.799 -0.416 -6.936 1.00 86.62 160 THR A N 1
ATOM 1231 C CA . THR A 1 160 ? 5.789 1.013 -7.305 1.00 86.62 160 THR A CA 1
ATOM 1232 C C . THR A 1 160 ? 5.807 1.184 -8.833 1.00 86.62 160 THR A C 1
ATOM 1234 O O . THR A 1 160 ? 6.299 0.317 -9.552 1.00 86.62 160 THR A O 1
ATOM 1237 N N . SER A 1 161 ? 5.262 2.287 -9.368 1.00 75.38 161 SER A N 1
ATOM 1238 C CA . SER A 1 161 ? 5.328 2.631 -10.811 1.00 75.38 161 SER A CA 1
ATOM 1239 C C . SER A 1 161 ? 6.718 3.031 -11.295 1.00 75.38 161 SER A C 1
ATOM 1241 O O . SER A 1 161 ? 6.939 3.237 -12.481 1.00 75.38 161 SER A O 1
ATOM 1243 N N . GLY A 1 162 ? 7.591 3.352 -10.353 1.00 65.62 162 GLY A N 1
ATOM 1244 C CA . GLY A 1 162 ? 8.824 4.071 -10.583 1.00 65.62 162 GLY A CA 1
ATOM 1245 C C . GLY A 1 162 ? 9.636 4.029 -9.309 1.00 65.62 162 GLY A C 1
ATOM 1246 O O . GLY A 1 162 ? 9.104 3.855 -8.209 1.00 65.62 162 GLY A O 1
ATOM 1247 N N . LEU A 1 163 ? 10.935 4.068 -9.498 1.00 52.59 163 LEU A N 1
ATOM 1248 C CA . LEU A 1 163 ? 11.851 3.359 -8.646 1.00 52.59 163 LEU A CA 1
ATOM 1249 C C . LEU A 1 163 ? 12.596 4.374 -7.767 1.00 52.59 163 LEU A C 1
ATOM 1251 O O . LEU A 1 163 ? 13.475 5.065 -8.281 1.00 52.59 163 LEU A O 1
ATOM 1255 N N . PRO A 1 164 ? 12.251 4.541 -6.477 1.00 60.38 164 PRO A N 1
ATOM 1256 C CA . PRO A 1 164 ? 13.214 5.099 -5.538 1.00 60.38 164 PRO A CA 1
ATOM 1257 C C . PRO A 1 164 ? 14.362 4.094 -5.382 1.00 60.38 164 PRO A C 1
ATOM 1259 O O . PRO A 1 164 ? 14.118 2.888 -5.351 1.00 60.38 164 PRO A O 1
ATOM 1262 N N . ASP A 1 165 ? 15.598 4.584 -5.316 1.00 66.56 165 ASP A N 1
ATOM 1263 C CA . ASP A 1 165 ? 16.796 3.748 -5.196 1.00 66.56 165 ASP A CA 1
ATOM 1264 C C . ASP A 1 165 ? 16.633 2.708 -4.064 1.00 66.56 165 ASP A C 1
ATOM 1266 O O . ASP A 1 165 ? 16.145 3.028 -2.973 1.00 66.56 165 ASP A O 1
ATOM 1270 N N . VAL A 1 166 ? 17.025 1.454 -4.326 1.00 73.56 166 VAL A N 1
ATOM 1271 C CA . VAL A 1 166 ? 17.062 0.343 -3.350 1.00 73.56 166 VAL A CA 1
ATOM 1272 C C . VAL A 1 166 ? 17.706 0.759 -2.050 1.00 73.56 166 VAL A C 1
ATOM 1274 O O . VAL A 1 166 ? 17.230 0.375 -0.978 1.00 73.56 166 VAL A O 1
ATOM 1277 N N . GLU A 1 167 ? 18.796 1.514 -2.166 1.00 78.56 167 GLU A N 1
ATOM 1278 C CA . GLU A 1 167 ? 19.602 1.927 -1.028 1.00 78.56 167 GLU A CA 1
ATOM 1279 C C . GLU A 1 167 ? 18.830 2.870 -0.098 1.00 78.56 167 GLU A C 1
ATOM 1281 O O . GLU A 1 167 ? 19.107 2.906 1.101 1.00 78.56 167 GLU A O 1
ATOM 1286 N N . GLU A 1 168 ? 17.828 3.579 -0.622 1.00 81.31 168 GLU A N 1
ATOM 1287 C CA . GLU A 1 168 ? 16.998 4.515 0.131 1.00 81.31 168 GLU A CA 1
ATOM 1288 C C . GLU A 1 168 ? 15.716 3.845 0.642 1.00 81.31 168 GLU A C 1
ATOM 1290 O O . GLU A 1 168 ? 15.454 3.824 1.844 1.00 81.31 168 GLU A O 1
ATOM 1295 N N . PHE A 1 169 ? 14.921 3.244 -0.246 1.00 84.31 169 PHE A N 1
ATOM 1296 C CA . PHE A 1 169 ? 13.559 2.829 0.108 1.00 84.31 169 PHE A CA 1
ATOM 1297 C C . PHE A 1 169 ? 13.480 1.440 0.761 1.00 84.31 169 PHE A C 1
ATOM 1299 O O . PHE A 1 169 ? 12.581 1.173 1.559 1.00 84.31 169 PHE A O 1
ATOM 1306 N N . GLY A 1 170 ? 14.432 0.550 0.470 1.00 88.50 170 GLY A N 1
ATOM 1307 C CA . GLY A 1 170 ? 14.483 -0.797 1.044 1.00 88.50 170 GLY A CA 1
ATOM 1308 C C . GLY A 1 170 ? 14.532 -0.836 2.562 1.00 88.50 170 GLY A C 1
ATOM 1309 O O . GLY A 1 170 ? 13.654 -1.444 3.180 1.00 88.50 170 GLY A O 1
ATOM 1310 N N . PRO A 1 171 ? 15.552 -0.205 3.174 1.00 90.94 171 PRO A N 1
ATOM 1311 C CA . PRO A 1 171 ? 15.697 -0.177 4.623 1.00 90.94 171 PRO A CA 1
ATOM 1312 C C . PRO A 1 171 ? 14.498 0.466 5.324 1.00 90.94 171 PRO A C 1
ATOM 1314 O O . PRO A 1 171 ? 14.081 -0.014 6.377 1.00 90.94 171 PRO A O 1
ATOM 1317 N N . GLU A 1 172 ? 13.912 1.517 4.741 1.00 90.25 172 GLU A N 1
ATOM 1318 C CA . GLU A 1 172 ? 12.717 2.169 5.286 1.00 90.25 172 GLU A CA 1
ATOM 1319 C C . GLU A 1 172 ? 11.499 1.243 5.261 1.00 90.25 172 GLU A C 1
ATOM 1321 O O . GLU A 1 172 ? 10.809 1.103 6.274 1.00 90.25 172 GLU A O 1
ATOM 1326 N N . LEU A 1 173 ? 11.260 0.563 4.135 1.00 92.12 173 LEU A N 1
ATOM 1327 C CA . LEU A 1 173 ? 10.158 -0.383 4.000 1.00 92.12 173 LEU A CA 1
ATOM 1328 C C . LEU A 1 173 ? 10.334 -1.592 4.925 1.00 92.12 173 LEU A C 1
ATOM 1330 O O . LEU A 1 173 ? 9.386 -1.998 5.599 1.00 92.12 173 LEU A O 1
ATOM 1334 N N . GLN A 1 174 ? 11.549 -2.138 5.011 1.00 94.44 174 GLN A N 1
ATOM 1335 C CA . GLN A 1 174 ? 11.864 -3.218 5.941 1.00 94.44 174 GLN A CA 1
ATOM 1336 C C . GLN A 1 174 ? 11.607 -2.787 7.389 1.00 94.44 174 GLN A C 1
ATOM 1338 O O . GLN A 1 174 ? 10.909 -3.491 8.121 1.00 94.44 174 GLN A O 1
ATOM 1343 N N . LYS A 1 175 ? 12.100 -1.607 7.785 1.00 93.00 175 LYS A N 1
ATOM 1344 C CA . LYS A 1 175 ? 11.867 -1.062 9.125 1.00 93.00 175 LYS A CA 1
ATOM 1345 C C . LYS A 1 175 ? 10.375 -0.875 9.399 1.00 93.00 175 LYS A C 1
ATOM 1347 O O . LYS A 1 175 ? 9.927 -1.195 10.493 1.00 93.00 175 LYS A O 1
ATOM 1352 N N . ALA A 1 176 ? 9.597 -0.387 8.434 1.00 91.75 176 ALA A N 1
ATOM 1353 C CA . ALA A 1 176 ? 8.153 -0.227 8.596 1.00 91.75 176 ALA A CA 1
ATOM 1354 C C . ALA A 1 176 ? 7.456 -1.571 8.882 1.00 91.75 176 ALA A C 1
ATOM 1356 O O . ALA A 1 176 ? 6.601 -1.644 9.763 1.00 91.75 176 ALA A O 1
ATOM 1357 N N . LEU A 1 177 ? 7.849 -2.648 8.195 1.00 94.69 177 LEU A N 1
ATOM 1358 C CA . LEU A 1 177 ? 7.310 -3.993 8.432 1.00 94.69 177 LEU A CA 1
ATOM 1359 C C . LEU A 1 177 ? 7.715 -4.544 9.810 1.00 94.69 177 LEU A C 1
ATOM 1361 O O . LEU A 1 177 ? 6.873 -5.090 10.523 1.00 94.69 177 LEU A O 1
ATOM 1365 N N . GLU A 1 178 ? 8.977 -4.363 10.206 1.00 93.38 178 GLU A N 1
ATOM 1366 C CA . GLU A 1 178 ? 9.488 -4.762 11.526 1.00 93.38 178 GLU A CA 1
ATOM 1367 C C . GLU A 1 178 ? 8.799 -3.990 12.662 1.00 93.38 178 GLU A C 1
ATOM 1369 O O . GLU A 1 178 ? 8.382 -4.579 13.660 1.00 93.38 178 GLU A O 1
ATOM 1374 N N . ASP A 1 179 ? 8.613 -2.680 12.489 1.00 91.06 179 ASP A N 1
ATOM 1375 C CA . ASP A 1 179 ? 7.891 -1.809 13.415 1.00 91.06 179 ASP A CA 1
ATOM 1376 C C . ASP A 1 179 ? 6.423 -2.247 13.568 1.00 91.06 179 ASP A C 1
ATOM 1378 O O . ASP A 1 179 ? 5.870 -2.163 14.670 1.0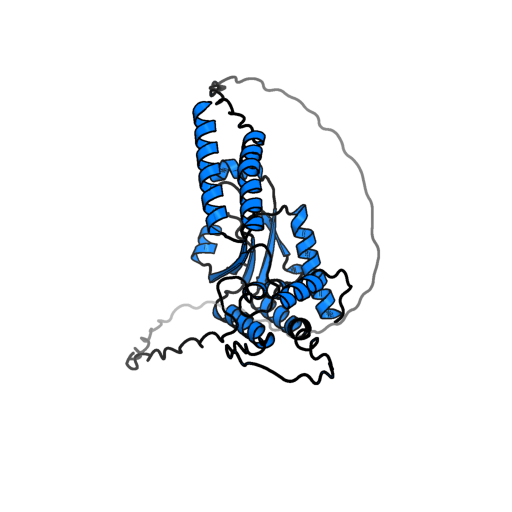0 91.06 179 ASP A O 1
ATOM 1382 N N . PHE A 1 180 ? 5.790 -2.724 12.489 1.00 91.56 180 PHE A N 1
ATOM 1383 C CA . PHE A 1 180 ? 4.422 -3.249 12.519 1.00 91.56 180 PHE A CA 1
ATOM 1384 C C . PHE A 1 180 ? 4.352 -4.554 13.321 1.00 91.56 180 PHE A C 1
ATOM 1386 O O . PHE A 1 180 ? 3.496 -4.700 14.200 1.00 91.56 180 PHE A O 1
ATOM 1393 N N . ASP A 1 181 ? 5.263 -5.493 13.060 1.00 90.62 181 ASP A N 1
ATOM 1394 C CA . ASP A 1 181 ? 5.346 -6.759 13.797 1.00 90.62 181 ASP A CA 1
ATOM 1395 C C . ASP A 1 181 ? 5.616 -6.522 15.285 1.00 90.62 181 ASP A C 1
ATOM 1397 O O . ASP A 1 181 ? 4.926 -7.085 16.139 1.00 90.62 181 ASP A O 1
ATOM 1401 N N . ALA A 1 182 ? 6.554 -5.629 15.606 1.00 87.81 182 ALA A N 1
ATOM 1402 C CA . ALA A 1 182 ? 6.858 -5.245 16.979 1.00 87.81 182 ALA A CA 1
ATOM 1403 C C . ALA A 1 182 ? 5.632 -4.652 17.684 1.00 87.81 182 ALA A C 1
ATOM 1405 O O . ALA A 1 182 ? 5.310 -5.059 18.800 1.00 87.81 182 ALA A O 1
ATOM 1406 N N . LEU A 1 183 ? 4.910 -3.744 17.022 1.00 86.38 183 LEU A N 1
ATOM 1407 C CA . LEU A 1 183 ? 3.690 -3.142 17.558 1.00 86.38 183 LEU A CA 1
ATOM 1408 C C . LEU A 1 183 ? 2.591 -4.194 17.790 1.00 86.38 183 LEU A C 1
ATOM 1410 O O . LEU A 1 183 ? 1.924 -4.175 18.822 1.00 86.38 183 LEU A O 1
ATOM 1414 N N . THR A 1 184 ? 2.452 -5.155 16.876 1.00 85.88 184 THR A N 1
ATOM 1415 C CA . THR A 1 184 ? 1.474 -6.252 16.972 1.00 85.88 184 THR A CA 1
ATOM 1416 C C . THR A 1 184 ? 1.786 -7.208 18.125 1.00 85.88 184 THR A C 1
ATOM 1418 O O . THR A 1 184 ? 0.871 -7.683 18.794 1.00 85.88 184 THR A O 1
ATOM 1421 N N . LEU A 1 185 ? 3.069 -7.487 18.376 1.00 83.38 185 LEU A N 1
ATOM 1422 C CA . LEU A 1 185 ? 3.513 -8.401 19.431 1.00 83.38 185 LEU A CA 1
ATOM 1423 C C . LEU A 1 185 ? 3.548 -7.749 20.818 1.00 83.38 185 LEU A C 1
ATOM 1425 O O . LEU A 1 185 ? 3.165 -8.382 21.801 1.00 83.38 185 LEU A O 1
ATOM 1429 N N . ALA A 1 186 ? 4.041 -6.513 20.913 1.00 79.62 186 ALA A N 1
ATOM 1430 C CA . ALA A 1 186 ? 4.290 -5.844 22.187 1.00 79.62 186 ALA A CA 1
ATOM 1431 C C . ALA A 1 186 ? 3.093 -5.025 22.693 1.00 79.62 186 ALA A C 1
ATOM 1433 O O . ALA A 1 186 ? 3.043 -4.708 23.880 1.00 79.62 186 ALA A O 1
ATOM 1434 N N . GLY A 1 187 ? 2.146 -4.650 21.823 1.00 70.69 187 GLY A N 1
ATOM 1435 C CA . GLY A 1 187 ? 0.993 -3.801 22.159 1.00 70.69 187 GLY A CA 1
ATOM 1436 C C . GLY A 1 187 ? 1.343 -2.329 22.419 1.00 70.69 187 GLY A C 1
ATOM 1437 O O . GLY A 1 187 ? 0.495 -1.456 22.224 1.00 70.69 187 GLY A O 1
ATOM 1438 N N . ASP A 1 188 ? 2.597 -2.042 22.772 1.00 66.81 188 ASP A N 1
ATOM 1439 C CA . ASP A 1 188 ? 3.182 -0.711 22.859 1.00 66.81 188 ASP A CA 1
ATOM 1440 C C . ASP A 1 188 ? 4.328 -0.544 21.865 1.00 66.81 188 ASP A C 1
ATOM 1442 O O . ASP A 1 188 ? 5.207 -1.396 21.731 1.00 66.81 188 ASP A O 1
ATOM 1446 N N . ALA A 1 189 ? 4.321 0.593 21.178 1.00 65.00 189 ALA A N 1
ATOM 1447 C CA . ALA A 1 189 ? 5.395 0.985 20.286 1.00 65.00 189 ALA A CA 1
ATOM 1448 C C . ALA A 1 189 ? 6.287 2.021 20.960 1.00 65.00 189 ALA A C 1
ATOM 1450 O O . ALA A 1 189 ? 5.813 2.933 21.644 1.00 65.00 189 ALA A O 1
ATOM 1451 N N . ALA A 1 190 ? 7.585 1.905 20.696 1.00 70.00 190 ALA A N 1
ATOM 1452 C CA . ALA A 1 190 ? 8.532 2.966 20.978 1.00 70.00 190 ALA A CA 1
ATOM 1453 C C . ALA A 1 190 ? 8.111 4.261 20.249 1.00 70.00 190 ALA A C 1
ATOM 1455 O O . ALA A 1 190 ? 7.463 4.221 19.200 1.00 70.00 190 ALA A O 1
ATOM 1456 N N . SER A 1 191 ? 8.444 5.425 20.813 1.00 65.00 191 SER A N 1
ATOM 1457 C CA . SER A 1 191 ? 8.039 6.741 20.280 1.00 65.00 191 SER A CA 1
ATOM 1458 C C . SER A 1 191 ? 8.535 7.027 18.854 1.00 65.00 191 SER A C 1
ATOM 1460 O O . SER A 1 191 ? 8.019 7.914 18.184 1.00 65.00 191 SER A O 1
ATOM 1462 N N . ASP A 1 192 ? 9.542 6.284 18.416 1.00 75.19 192 ASP A N 1
ATOM 1463 C CA . ASP A 1 192 ? 10.244 6.307 17.134 1.00 75.19 192 ASP A CA 1
ATOM 1464 C C . ASP A 1 192 ? 9.761 5.220 16.150 1.00 75.19 192 ASP A C 1
ATOM 1466 O O . ASP A 1 192 ? 10.361 5.008 15.094 1.00 75.19 192 ASP A O 1
ATOM 1470 N N . ASN A 1 193 ? 8.655 4.541 16.469 1.00 81.88 193 ASN A N 1
ATOM 1471 C CA . ASN A 1 193 ? 8.008 3.586 15.577 1.00 81.88 193 ASN A CA 1
ATOM 1472 C C . ASN A 1 193 ? 7.293 4.319 14.423 1.00 81.88 193 ASN A C 1
ATOM 1474 O O . ASN A 1 193 ? 6.378 5.123 14.637 1.00 81.88 193 ASN A O 1
ATOM 1478 N N . VAL A 1 194 ? 7.699 4.023 13.188 1.00 83.94 194 VAL A N 1
ATOM 1479 C CA . VAL A 1 194 ? 7.198 4.680 11.969 1.00 83.94 194 VAL A CA 1
ATOM 1480 C C . VAL A 1 194 ? 5.716 4.374 11.755 1.00 83.94 194 VAL A C 1
ATOM 1482 O O . VAL A 1 194 ? 4.948 5.265 11.392 1.00 83.94 194 VAL A O 1
ATOM 1485 N N . ILE A 1 195 ? 5.274 3.159 12.091 1.00 86.06 195 ILE A N 1
ATOM 1486 C CA . ILE A 1 195 ? 3.867 2.756 11.986 1.00 86.06 195 ILE A CA 1
ATOM 1487 C C . ILE A 1 195 ? 2.985 3.553 12.946 1.00 86.06 195 ILE A C 1
ATOM 1489 O O . ILE A 1 195 ? 1.861 3.899 12.592 1.00 86.06 195 ILE A O 1
ATOM 1493 N N . VAL A 1 196 ? 3.473 3.939 14.129 1.00 82.69 196 VAL A N 1
ATOM 1494 C CA . VAL A 1 196 ? 2.725 4.856 15.009 1.00 82.69 196 VAL A CA 1
ATOM 1495 C C . VAL A 1 196 ? 2.560 6.229 14.364 1.00 82.69 196 VAL A C 1
ATOM 1497 O O . VAL A 1 196 ? 1.477 6.816 14.445 1.00 82.69 196 VAL A O 1
ATOM 1500 N N . ALA A 1 197 ? 3.601 6.750 13.712 1.00 83.56 197 ALA A N 1
ATOM 1501 C CA . ALA A 1 197 ? 3.506 8.012 12.985 1.00 83.56 197 ALA A CA 1
ATOM 1502 C C . ALA A 1 197 ? 2.494 7.918 11.832 1.00 83.56 197 ALA A C 1
ATOM 1504 O O . ALA A 1 197 ? 1.677 8.828 11.674 1.00 83.56 197 ALA A O 1
ATOM 1505 N N . ASP A 1 198 ? 2.477 6.807 11.095 1.00 82.38 198 ASP A N 1
ATOM 1506 C CA . ASP A 1 198 ? 1.517 6.569 10.015 1.00 82.38 198 ASP A CA 1
ATOM 1507 C C . ASP A 1 198 ? 0.092 6.343 10.523 1.00 82.38 198 ASP A C 1
ATOM 1509 O O . ASP A 1 198 ? -0.850 6.887 9.948 1.00 82.38 198 ASP A O 1
ATOM 1513 N N . ILE A 1 199 ? -0.097 5.644 11.644 1.00 83.56 199 ILE A N 1
ATOM 1514 C CA . ILE A 1 199 ? -1.389 5.534 12.336 1.00 83.56 199 ILE A CA 1
ATOM 1515 C C . ILE A 1 199 ? -1.886 6.923 12.739 1.00 83.56 199 ILE A C 1
ATOM 1517 O O . ILE A 1 199 ? -3.044 7.255 12.493 1.00 83.56 199 ILE A O 1
ATOM 1521 N N . ASN A 1 200 ? -1.029 7.760 13.328 1.00 81.06 200 ASN A N 1
ATOM 1522 C CA . ASN A 1 200 ? -1.398 9.114 13.747 1.00 81.06 200 ASN A CA 1
ATOM 1523 C C . ASN A 1 200 ? -1.709 10.019 12.550 1.00 81.06 200 ASN A C 1
ATOM 1525 O O . ASN A 1 200 ? -2.689 10.768 12.585 1.00 81.06 200 ASN A O 1
ATOM 1529 N N . ARG A 1 201 ? -0.916 9.925 11.476 1.00 80.31 201 ARG A N 1
ATOM 1530 C CA . ARG A 1 201 ? -1.157 10.619 10.204 1.00 80.31 201 ARG A CA 1
ATOM 1531 C C . ARG A 1 201 ? -2.501 10.201 9.619 1.00 80.31 201 ARG A C 1
ATOM 1533 O O . ARG A 1 201 ? -3.322 11.059 9.312 1.00 80.31 201 ARG A O 1
ATOM 1540 N N . THR A 1 202 ? -2.743 8.897 9.537 1.00 78.44 202 THR A N 1
ATOM 1541 C CA . THR A 1 202 ? -3.993 8.311 9.046 1.00 78.44 202 THR A CA 1
ATOM 1542 C C . THR A 1 202 ? -5.164 8.781 9.894 1.00 78.44 202 THR A C 1
ATOM 1544 O O . THR A 1 202 ? -6.128 9.313 9.360 1.00 78.44 202 THR A O 1
ATOM 1547 N N . ARG A 1 203 ? -5.055 8.701 11.223 1.00 77.12 203 ARG A N 1
ATOM 1548 C CA . ARG A 1 203 ? -6.074 9.159 12.172 1.00 77.12 203 ARG A CA 1
ATOM 1549 C C . ARG A 1 203 ? -6.417 10.636 12.004 1.00 77.12 203 ARG A C 1
ATOM 1551 O O . ARG A 1 203 ? -7.595 10.973 11.973 1.00 77.12 203 ARG A O 1
ATOM 1558 N N . ALA A 1 204 ? -5.423 11.513 11.859 1.00 72.19 204 ALA A N 1
ATOM 1559 C CA . ALA A 1 204 ? -5.654 12.937 11.596 1.00 72.19 204 ALA A CA 1
ATOM 1560 C C . ALA A 1 204 ? -6.397 13.181 10.270 1.00 72.19 204 ALA A C 1
ATOM 1562 O O . ALA A 1 204 ? -7.021 14.226 10.080 1.00 72.19 204 ALA A O 1
ATOM 1563 N N . MET A 1 205 ? -6.329 12.211 9.358 1.00 67.44 205 MET A N 1
ATOM 1564 C CA . MET A 1 205 ? -6.917 12.264 8.032 1.00 67.44 205 MET A CA 1
ATOM 1565 C C . MET A 1 205 ? -8.154 11.377 7.865 1.00 67.44 205 MET A C 1
ATOM 1567 O O . MET A 1 205 ? -8.715 11.415 6.781 1.00 67.44 205 MET A O 1
ATOM 1571 N N . LEU A 1 206 ? -8.634 10.649 8.886 1.00 67.00 206 LEU A N 1
ATOM 1572 C CA . LEU A 1 206 ? -9.876 9.852 8.846 1.00 67.00 206 LEU A CA 1
ATOM 1573 C C . LEU A 1 206 ? -11.132 10.740 8.828 1.00 67.00 206 LEU A C 1
ATOM 1575 O O . LEU A 1 206 ? -12.021 10.647 9.673 1.00 67.00 206 LEU A O 1
ATOM 1579 N N . ARG A 1 207 ? -11.205 11.624 7.840 1.00 64.69 207 ARG A N 1
ATOM 1580 C CA . ARG A 1 207 ? -12.439 12.237 7.377 1.00 64.69 207 ARG A CA 1
ATOM 1581 C C . ARG A 1 207 ? -12.997 11.386 6.227 1.00 64.69 207 ARG A C 1
ATOM 1583 O O . ARG A 1 207 ? -12.209 10.757 5.515 1.00 64.69 207 ARG A O 1
ATOM 1590 N N . PRO A 1 208 ? -14.324 11.364 6.016 1.00 60.72 208 PRO A N 1
ATOM 1591 C CA . PRO A 1 208 ? -14.944 10.578 4.946 1.00 60.72 208 PRO A CA 1
ATOM 1592 C C . PRO A 1 208 ? -14.333 10.812 3.550 1.00 60.72 208 PRO A C 1
ATOM 1594 O O . PRO A 1 208 ? -14.282 9.892 2.745 1.00 60.72 208 PRO A O 1
ATOM 1597 N N . ASP A 1 209 ? -13.793 12.005 3.276 1.00 59.69 209 ASP A N 1
ATOM 1598 C CA . ASP A 1 209 ? -13.163 12.388 2.002 1.00 59.69 209 ASP A CA 1
ATOM 1599 C C . ASP A 1 209 ? -11.740 11.830 1.787 1.00 59.69 209 ASP A C 1
ATOM 1601 O O . ASP A 1 209 ? -11.169 11.975 0.706 1.00 59.69 209 ASP A O 1
ATOM 1605 N N . ARG A 1 210 ? -11.139 11.183 2.792 1.00 65.88 210 ARG A N 1
ATOM 1606 C CA . ARG A 1 210 ? -9.725 10.756 2.776 1.00 65.88 210 ARG A CA 1
ATOM 1607 C C . ARG A 1 210 ? -9.510 9.276 3.080 1.00 65.88 210 ARG A C 1
ATOM 1609 O O . ARG A 1 210 ? -8.400 8.842 3.375 1.00 65.88 210 ARG A O 1
ATOM 1616 N N . MET A 1 211 ? -10.565 8.485 2.924 1.00 68.06 211 MET A N 1
ATOM 1617 C CA . MET A 1 211 ? -10.542 7.028 3.080 1.00 68.06 211 MET A CA 1
ATOM 1618 C C . MET A 1 211 ? -9.506 6.322 2.195 1.00 68.06 211 MET A C 1
ATOM 1620 O O . MET A 1 211 ? -8.963 5.295 2.597 1.00 68.06 211 MET A O 1
ATOM 1624 N N . HIS A 1 212 ? -9.147 6.922 1.058 1.00 68.44 212 HIS A N 1
ATOM 1625 C CA . HIS A 1 212 ? -8.118 6.406 0.154 1.00 68.44 212 HIS A CA 1
ATOM 1626 C C . HIS A 1 212 ? -6.736 6.223 0.807 1.00 68.44 212 HIS A C 1
ATOM 1628 O O . HIS A 1 212 ? -5.909 5.481 0.293 1.00 68.44 212 HIS A O 1
ATOM 1634 N N . LEU A 1 213 ? -6.468 6.862 1.949 1.00 69.06 213 LEU A N 1
ATOM 1635 C CA . LEU A 1 213 ? -5.203 6.689 2.667 1.00 69.06 213 LEU A CA 1
ATOM 1636 C C . LEU A 1 213 ? -5.105 5.346 3.404 1.00 69.06 213 LEU A C 1
ATOM 1638 O O . LEU A 1 213 ? -4.004 4.878 3.685 1.00 69.06 213 LEU A O 1
ATOM 1642 N N . LEU A 1 214 ? -6.246 4.728 3.729 1.00 76.44 214 LEU A N 1
ATOM 1643 C CA . LEU A 1 214 ? -6.285 3.394 4.325 1.00 76.44 214 LEU A CA 1
ATOM 1644 C C . LEU A 1 214 ? -6.184 2.301 3.266 1.00 76.44 214 LEU A C 1
ATOM 1646 O O . LEU A 1 214 ? -5.527 1.293 3.502 1.00 76.44 214 LEU A O 1
ATOM 1650 N N . THR A 1 215 ? -6.843 2.498 2.126 1.00 79.12 215 THR A N 1
ATOM 1651 C CA . THR A 1 215 ? -7.163 1.419 1.184 1.00 79.12 215 THR A CA 1
ATOM 1652 C C . THR A 1 215 ? -6.637 1.630 -0.236 1.00 79.12 215 THR A C 1
ATOM 1654 O O . THR A 1 215 ? -6.748 0.713 -1.044 1.00 79.12 215 THR A O 1
ATOM 1657 N N . GLY A 1 216 ? -6.077 2.801 -0.546 1.00 79.00 216 GLY A N 1
ATOM 1658 C CA . GLY A 1 216 ? -5.766 3.246 -1.908 1.00 79.00 216 GLY A CA 1
ATOM 1659 C C . GLY A 1 216 ? -6.886 4.079 -2.544 1.00 79.00 216 GLY A C 1
ATOM 1660 O O . GLY A 1 216 ? -8.017 4.127 -2.056 1.00 79.00 216 GLY A O 1
ATOM 1661 N N . HIS A 1 217 ? -6.561 4.779 -3.628 1.00 72.69 217 HIS A N 1
ATOM 1662 C CA . HIS A 1 217 ? -7.511 5.466 -4.497 1.00 72.69 217 HIS A CA 1
ATOM 1663 C C . HIS A 1 217 ? -8.459 4.484 -5.199 1.00 72.69 217 HIS A C 1
ATOM 1665 O O . HIS A 1 217 ? -8.116 3.342 -5.483 1.00 72.69 217 HIS A O 1
ATOM 1671 N N . GLY A 1 218 ? -9.653 4.981 -5.531 1.00 60.12 218 GLY A N 1
ATOM 1672 C CA . GLY A 1 218 ? -10.554 4.338 -6.488 1.00 60.12 218 GLY A CA 1
ATOM 1673 C C . GLY A 1 218 ? -11.673 3.488 -5.891 1.00 60.12 218 GLY A C 1
ATOM 1674 O O . GLY A 1 218 ? -12.655 3.273 -6.592 1.00 60.12 218 GLY A O 1
ATOM 1675 N N . HIS A 1 219 ? -11.598 3.084 -4.615 1.00 65.94 219 HIS A N 1
ATOM 1676 C CA . HIS A 1 219 ? -12.615 2.201 -4.029 1.00 65.94 219 HIS A CA 1
ATOM 1677 C C . HIS A 1 219 ? -13.115 2.662 -2.656 1.00 65.94 219 HIS A C 1
ATOM 1679 O O . HIS A 1 219 ? -12.331 2.916 -1.737 1.00 65.94 219 HIS A O 1
ATOM 1685 N N . ASP A 1 220 ? -14.437 2.782 -2.515 1.00 74.38 220 ASP A N 1
ATOM 1686 C CA . ASP A 1 220 ? -15.089 3.167 -1.262 1.00 74.38 220 ASP A CA 1
ATOM 1687 C C . ASP A 1 220 ? -15.414 1.929 -0.417 1.00 74.38 220 ASP A C 1
ATOM 1689 O O . ASP A 1 220 ? -16.478 1.324 -0.525 1.00 74.38 220 ASP A O 1
ATOM 1693 N N . PHE A 1 221 ? -14.496 1.580 0.483 1.00 75.12 221 PHE A N 1
ATOM 1694 C CA . PHE A 1 221 ? -14.673 0.472 1.424 1.00 75.12 221 PHE A CA 1
ATOM 1695 C C . PHE A 1 221 ? -15.578 0.809 2.619 1.00 75.12 221 PHE A C 1
ATOM 1697 O O . PHE A 1 221 ? -15.725 -0.009 3.531 1.00 75.12 221 PHE A O 1
ATOM 1704 N N . THR A 1 222 ? -16.183 2.001 2.677 1.00 69.75 222 THR A N 1
ATOM 1705 C CA . THR A 1 222 ? -17.139 2.330 3.746 1.00 69.75 222 THR A CA 1
ATOM 1706 C C . THR A 1 222 ? -18.488 1.647 3.545 1.00 69.75 222 THR A C 1
ATOM 1708 O O . THR A 1 222 ? -19.194 1.398 4.530 1.00 69.75 222 THR A O 1
ATOM 1711 N N . GLN A 1 223 ? -18.812 1.298 2.299 1.00 72.31 223 GLN A N 1
ATOM 1712 C CA . GLN A 1 223 ? -19.984 0.519 1.930 1.00 72.31 223 GLN A CA 1
ATOM 1713 C C . GLN A 1 223 ? -19.594 -0.948 1.772 1.00 72.31 223 GLN A C 1
ATOM 1715 O O . GLN A 1 223 ? -18.488 -1.273 1.342 1.00 72.31 223 GLN A O 1
ATOM 1720 N N . ALA A 1 224 ? -20.490 -1.848 2.172 1.00 71.25 224 ALA A N 1
ATOM 1721 C CA . ALA A 1 224 ? -20.315 -3.248 1.825 1.00 71.25 224 ALA A CA 1
ATOM 1722 C C . ALA A 1 224 ? -20.402 -3.369 0.301 1.00 71.25 224 ALA A C 1
ATOM 1724 O O . ALA A 1 224 ? -21.326 -2.817 -0.300 1.00 71.25 224 ALA A O 1
ATOM 1725 N N . GLU A 1 225 ? -19.455 -4.082 -0.310 1.00 72.69 225 GLU A N 1
ATOM 1726 C CA . GLU A 1 225 ? -19.634 -4.499 -1.697 1.00 72.69 225 GLU A CA 1
ATOM 1727 C C . GLU A 1 225 ? -20.939 -5.298 -1.804 1.00 72.69 225 GLU A C 1
ATOM 1729 O O . GLU A 1 225 ? -21.214 -6.111 -0.910 1.00 72.69 225 GLU A O 1
ATOM 1734 N N . PRO A 1 226 ? -21.755 -5.061 -2.846 1.00 73.00 226 PRO A N 1
ATOM 1735 C CA . PRO A 1 226 ? -22.933 -5.879 -3.077 1.00 73.00 226 PRO A CA 1
ATOM 1736 C C . PRO A 1 226 ? -22.492 -7.341 -3.176 1.00 73.00 226 PRO A C 1
ATOM 1738 O O . PRO A 1 226 ? -21.492 -7.643 -3.831 1.00 73.00 226 PRO A O 1
ATOM 1741 N N . GLU A 1 227 ? -23.206 -8.239 -2.491 1.00 72.62 227 GLU A N 1
ATOM 1742 C CA . GLU A 1 227 ? -22.949 -9.669 -2.650 1.00 72.62 227 GLU A CA 1
ATOM 1743 C C . GLU A 1 227 ? -23.054 -10.015 -4.139 1.00 72.62 227 GLU A C 1
ATOM 1745 O O . GLU A 1 227 ? -23.934 -9.466 -4.814 1.00 72.62 227 GLU A O 1
ATOM 1750 N N . PRO A 1 228 ? -22.150 -10.860 -4.673 1.00 71.81 228 PRO A N 1
ATOM 1751 C CA . PRO A 1 228 ? -22.241 -11.274 -6.062 1.00 71.81 228 PRO A CA 1
ATOM 1752 C C . PRO A 1 228 ? -23.643 -11.829 -6.269 1.00 71.81 228 PRO A C 1
ATOM 1754 O O . PRO A 1 228 ? -24.052 -12.750 -5.560 1.00 71.81 228 PRO A O 1
ATOM 1757 N N . GLU A 1 229 ? -24.396 -11.209 -7.179 1.00 71.50 229 GLU A N 1
ATOM 1758 C CA . GLU A 1 229 ? -25.745 -11.647 -7.497 1.00 71.50 229 GLU A CA 1
ATOM 1759 C C . GLU A 1 229 ? -25.628 -13.119 -7.880 1.00 71.50 229 GLU A C 1
ATOM 1761 O O . GLU A 1 229 ? -24.944 -13.466 -8.849 1.00 71.50 229 GLU A O 1
ATOM 1766 N N . VAL A 1 230 ? -26.195 -13.997 -7.047 1.00 70.88 230 VAL A N 1
ATOM 1767 C CA . VAL A 1 230 ? -26.279 -15.418 -7.359 1.00 70.88 230 VAL A CA 1
ATOM 1768 C C . VAL A 1 230 ? -27.228 -15.478 -8.537 1.00 70.88 230 VAL A C 1
ATOM 1770 O O . VAL A 1 230 ? -28.445 -15.495 -8.380 1.00 70.88 230 VAL A O 1
ATOM 1773 N N . VAL A 1 231 ? -26.662 -15.401 -9.737 1.00 69.12 231 VAL A N 1
ATOM 1774 C CA . VAL A 1 231 ? -27.391 -15.712 -10.949 1.00 69.12 231 VAL A CA 1
ATOM 1775 C C . VAL A 1 231 ? -27.687 -17.191 -10.810 1.00 69.12 231 VAL A C 1
ATOM 1777 O O . VAL A 1 231 ? -26.809 -18.029 -11.023 1.00 69.12 231 VAL A O 1
ATOM 1780 N N . ASP A 1 232 ? -28.907 -17.496 -10.377 1.00 62.94 232 ASP A N 1
ATOM 1781 C CA . ASP A 1 232 ? -29.484 -18.821 -10.489 1.00 62.94 232 ASP A CA 1
ATOM 1782 C C . ASP A 1 232 ? -29.499 -19.140 -11.983 1.00 62.94 232 ASP A C 1
ATOM 1784 O O . ASP A 1 232 ? -30.428 -18.814 -12.722 1.00 62.94 232 ASP A O 1
ATOM 1788 N N . VAL A 1 233 ? -28.394 -19.708 -12.463 1.00 67.94 233 VAL A N 1
ATOM 1789 C CA . VAL A 1 233 ? -28.339 -20.325 -13.774 1.00 67.94 233 VAL A CA 1
ATOM 1790 C C . VAL A 1 233 ? -29.283 -21.507 -13.652 1.00 67.94 233 VAL A C 1
ATOM 1792 O O . VAL A 1 233 ? -28.906 -22.554 -13.125 1.00 67.94 233 VAL A O 1
ATOM 1795 N N . GLU A 1 234 ? -30.531 -21.315 -14.082 1.00 58.25 234 GLU A N 1
ATOM 1796 C CA . GLU A 1 234 ? -31.454 -22.406 -14.356 1.00 58.25 234 GLU A CA 1
ATOM 1797 C C . GLU A 1 234 ? -30.745 -23.330 -15.348 1.00 58.25 234 GLU A C 1
ATOM 1799 O O . GLU A 1 234 ? -30.718 -23.096 -16.559 1.00 58.25 234 GLU A O 1
ATOM 1804 N N . LEU A 1 235 ? -30.077 -24.355 -14.815 1.00 61.91 235 LEU A N 1
ATOM 1805 C CA . LEU A 1 235 ? -29.511 -25.419 -15.620 1.00 61.91 235 LEU A CA 1
ATOM 1806 C C . LEU A 1 235 ? -30.687 -26.022 -16.393 1.00 61.91 235 LEU A C 1
ATOM 1808 O O . LEU A 1 235 ? -31.669 -26.421 -15.760 1.00 61.91 235 LEU A O 1
ATOM 1812 N N . PRO A 1 236 ? -30.633 -26.071 -17.735 1.00 62.75 236 PRO A N 1
ATOM 1813 C CA . PRO A 1 236 ? -31.721 -26.625 -18.520 1.00 62.75 236 PRO A CA 1
ATOM 1814 C C . PRO A 1 236 ? -31.976 -28.061 -18.055 1.00 62.75 236 PRO A C 1
ATOM 1816 O O . PRO A 1 236 ? -31.112 -28.930 -18.162 1.00 62.75 236 PRO A O 1
ATOM 1819 N N . VAL A 1 237 ? -33.174 -28.285 -17.514 1.00 66.56 237 VAL A N 1
ATOM 1820 C CA . VAL A 1 237 ? -33.610 -29.545 -16.887 1.00 66.56 237 VAL A CA 1
ATOM 1821 C C . VAL A 1 237 ? -33.752 -30.685 -17.916 1.00 66.56 237 VAL A C 1
ATOM 1823 O O . VAL A 1 237 ? -33.925 -31.841 -17.544 1.00 66.56 237 VAL A O 1
ATOM 1826 N N . ASP A 1 238 ? -33.573 -30.393 -19.207 1.00 63.84 238 ASP A N 1
ATOM 1827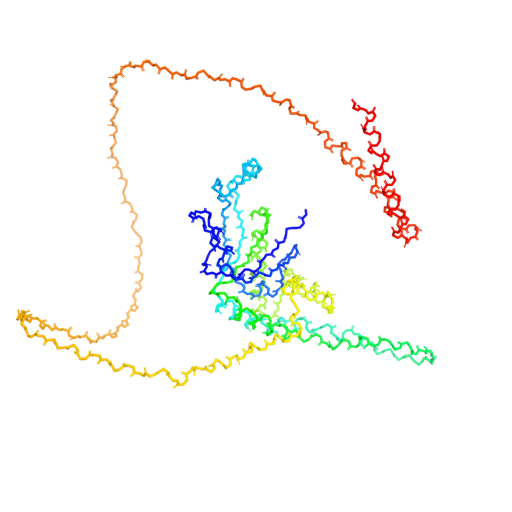 C CA . ASP A 1 238 ? -33.817 -31.321 -20.315 1.00 63.84 238 ASP A CA 1
ATOM 1828 C C . ASP A 1 238 ? -32.543 -31.862 -20.994 1.00 63.84 238 ASP A C 1
ATOM 1830 O O . ASP A 1 238 ? -32.599 -32.355 -22.121 1.00 63.84 238 ASP A O 1
ATOM 1834 N N . ALA A 1 239 ? -31.378 -31.820 -20.337 1.00 56.81 239 ALA A N 1
ATOM 1835 C CA . ALA A 1 239 ? -30.206 -32.549 -20.828 1.00 56.81 239 ALA A CA 1
ATOM 1836 C C . ALA A 1 239 ? -30.371 -34.054 -20.547 1.00 56.81 239 ALA A C 1
ATOM 1838 O O . ALA A 1 239 ? -29.880 -34.594 -19.556 1.00 56.81 239 ALA A O 1
ATOM 1839 N N . GLU A 1 240 ? -31.114 -34.709 -21.436 1.00 58.00 240 GLU A N 1
ATOM 1840 C CA . GLU A 1 240 ? -31.275 -36.152 -21.549 1.00 58.00 240 GLU A CA 1
ATOM 1841 C C . GLU A 1 240 ? -29.907 -36.841 -21.393 1.00 58.00 240 GLU A C 1
ATOM 1843 O O . GLU A 1 240 ? -28.996 -36.682 -22.210 1.00 58.00 240 GLU A O 1
ATOM 1848 N N . VAL A 1 241 ? -29.743 -37.566 -20.284 1.00 54.41 241 VAL A N 1
ATOM 1849 C CA . VAL A 1 241 ? -28.552 -38.359 -19.975 1.00 54.41 241 VAL A CA 1
ATOM 1850 C C . VAL A 1 241 ? -28.431 -39.443 -21.042 1.00 54.41 241 VAL A C 1
ATOM 1852 O O . VAL A 1 241 ? -29.067 -40.492 -20.953 1.00 54.41 241 VAL A O 1
ATOM 1855 N N . ALA A 1 242 ? -27.626 -39.185 -22.070 1.00 53.91 242 ALA A N 1
ATOM 1856 C CA . ALA A 1 242 ? -27.246 -40.198 -23.039 1.00 53.91 242 ALA A CA 1
ATOM 1857 C C . ALA A 1 242 ? -26.507 -41.325 -22.300 1.00 53.91 242 ALA A C 1
ATOM 1859 O O . ALA A 1 242 ? -25.447 -41.109 -21.706 1.00 53.91 242 ALA A O 1
ATOM 1860 N N . GLU A 1 243 ? -27.098 -42.523 -22.308 1.00 56.50 243 GLU A N 1
ATOM 1861 C CA . GLU A 1 243 ? -26.515 -43.719 -21.708 1.00 56.50 243 GLU A CA 1
ATOM 1862 C C . GLU A 1 243 ? -25.079 -43.954 -22.212 1.00 56.50 243 GLU A C 1
ATOM 1864 O O . GLU A 1 243 ? -24.812 -43.836 -23.414 1.00 56.50 243 GLU A O 1
ATOM 1869 N N . PRO A 1 244 ? -24.138 -44.351 -21.337 1.00 51.88 244 PRO A N 1
ATOM 1870 C CA . PRO A 1 244 ? -22.809 -44.730 -21.780 1.00 51.88 244 PRO A CA 1
ATOM 1871 C C . PRO A 1 244 ? -22.902 -46.000 -22.632 1.00 51.88 244 PRO A C 1
ATOM 1873 O O . PRO A 1 244 ? -23.265 -47.079 -22.156 1.00 51.88 244 PRO A O 1
ATOM 1876 N N . ALA A 1 245 ? -22.542 -45.868 -23.909 1.00 46.28 245 ALA A N 1
ATOM 1877 C CA . ALA A 1 245 ? -22.413 -46.983 -24.830 1.00 46.28 245 ALA A CA 1
ATOM 1878 C C . ALA A 1 245 ? -21.519 -48.078 -24.220 1.00 46.28 245 ALA A C 1
ATOM 1880 O O . ALA A 1 245 ? -20.350 -47.855 -23.897 1.00 46.28 245 ALA A O 1
ATOM 1881 N N . ARG A 1 246 ? -22.082 -49.285 -24.077 1.00 40.69 246 ARG A N 1
ATOM 1882 C CA . ARG A 1 246 ? -21.357 -50.507 -23.712 1.00 40.69 246 ARG A CA 1
ATOM 1883 C C . ARG A 1 246 ? -20.208 -50.738 -24.693 1.00 40.69 246 ARG A C 1
ATOM 1885 O O . ARG A 1 246 ? -20.419 -51.215 -25.805 1.00 40.69 246 ARG A O 1
ATOM 1892 N N . VAL A 1 247 ? -18.986 -50.481 -24.244 1.00 50.94 247 VAL A N 1
ATOM 1893 C CA . VAL A 1 247 ? -17.774 -50.977 -24.897 1.00 50.94 247 VAL A CA 1
ATOM 1894 C C . VAL A 1 247 ? -17.642 -52.464 -24.569 1.00 50.94 247 VAL A C 1
ATOM 1896 O O . VAL A 1 247 ? 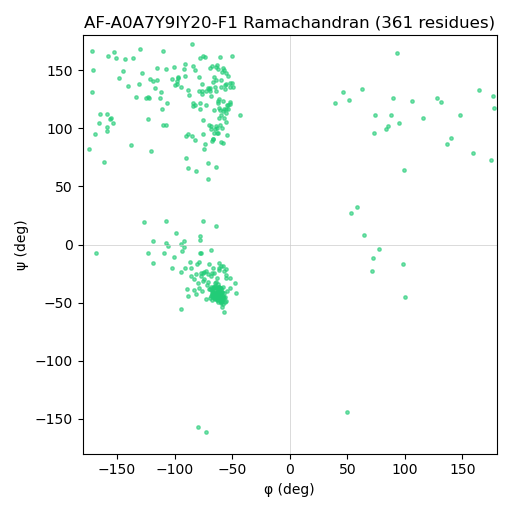-17.318 -52.851 -23.449 1.00 50.94 247 VAL A O 1
ATOM 1899 N N . THR A 1 248 ? -17.908 -53.318 -25.553 1.00 45.59 248 THR A N 1
ATOM 1900 C CA . THR A 1 248 ? -17.545 -54.737 -25.515 1.00 45.59 248 THR A CA 1
ATOM 1901 C C . THR A 1 248 ? -16.025 -54.869 -25.623 1.00 45.59 248 THR A C 1
ATOM 1903 O O . THR A 1 248 ? -15.467 -54.730 -26.711 1.00 45.59 248 THR A O 1
ATOM 1906 N N . GLN A 1 249 ? -15.346 -55.138 -24.504 1.00 40.72 249 GLN A N 1
ATOM 1907 C CA . GLN A 1 249 ? -13.943 -55.556 -24.509 1.00 40.72 249 GLN A CA 1
ATOM 1908 C C . GLN A 1 249 ? -13.834 -57.038 -24.889 1.00 40.72 249 GLN A C 1
ATOM 1910 O O . GLN A 1 249 ? -14.319 -57.927 -24.191 1.00 40.72 249 GLN A O 1
ATOM 1915 N N . SER A 1 250 ? -13.183 -57.271 -26.027 1.00 43.16 250 SER A N 1
ATOM 1916 C CA . SER A 1 250 ? -12.698 -58.568 -26.492 1.00 43.16 250 SER A CA 1
ATOM 1917 C C . SER A 1 250 ? -11.513 -59.027 -25.644 1.00 43.16 250 SER A C 1
ATOM 1919 O O . SER A 1 250 ? -10.578 -58.268 -25.402 1.00 43.16 250 SER A O 1
ATOM 1921 N N . ALA A 1 251 ? -11.550 -60.295 -25.247 1.00 41.44 251 ALA A N 1
ATOM 1922 C CA . ALA A 1 251 ? -10.495 -61.010 -24.548 1.00 41.44 251 ALA A CA 1
ATOM 1923 C C . ALA A 1 251 ? -9.189 -61.121 -25.360 1.00 41.44 251 ALA A C 1
ATOM 1925 O O . ALA A 1 251 ? -9.221 -61.254 -26.584 1.00 41.44 251 ALA A O 1
ATOM 1926 N N . GLY A 1 252 ? -8.059 -61.196 -24.649 1.00 33.66 252 GLY A N 1
ATOM 1927 C CA . GLY A 1 252 ? -6.833 -61.823 -25.146 1.00 33.66 252 GLY A CA 1
ATOM 1928 C C . GLY A 1 252 ? -5.541 -61.189 -24.632 1.00 33.66 252 GLY A C 1
ATOM 1929 O O . GLY A 1 252 ? -5.186 -60.100 -25.063 1.00 33.66 252 GLY A O 1
ATOM 1930 N N . GLY A 1 253 ? -4.796 -61.911 -23.788 1.00 32.75 253 GLY A N 1
ATOM 1931 C CA . GLY A 1 253 ? -3.360 -61.660 -23.596 1.00 32.75 253 GLY A CA 1
ATOM 1932 C C . GLY A 1 253 ? -2.867 -61.778 -22.158 1.00 32.75 253 GLY A C 1
ATOM 1933 O O . GLY A 1 253 ? -2.883 -60.811 -21.411 1.00 32.75 253 GLY A O 1
ATOM 1934 N N . ALA A 1 254 ? -2.412 -62.974 -21.791 1.00 39.28 254 ALA A N 1
ATOM 1935 C CA . ALA A 1 254 ? -1.777 -63.302 -20.519 1.00 39.28 254 ALA A CA 1
ATOM 1936 C C . ALA A 1 254 ? -0.401 -62.630 -20.338 1.00 39.28 254 ALA A C 1
ATOM 1938 O O . ALA A 1 254 ? 0.311 -62.417 -21.317 1.00 39.28 254 ALA A O 1
ATOM 1939 N N . GLY A 1 255 ? 0.019 -62.407 -19.085 1.00 34.53 255 GLY A N 1
ATOM 1940 C CA . GLY A 1 255 ? 1.398 -62.001 -18.805 1.00 34.53 255 GLY A CA 1
ATOM 1941 C C . GLY A 1 255 ? 1.740 -61.646 -17.357 1.00 34.53 255 GLY A C 1
ATOM 1942 O O . GLY A 1 255 ? 2.036 -60.497 -17.080 1.00 34.53 255 GLY A O 1
ATOM 1943 N N . THR A 1 256 ? 1.812 -62.666 -16.494 1.00 37.38 256 THR A N 1
ATOM 1944 C CA . THR A 1 256 ? 2.745 -62.813 -15.346 1.00 37.38 256 THR A CA 1
ATOM 1945 C C . THR A 1 256 ? 2.741 -61.843 -14.151 1.00 37.38 256 THR A C 1
ATOM 1947 O O . THR A 1 256 ? 2.783 -60.625 -14.249 1.00 37.38 256 THR A O 1
ATOM 1950 N N . ALA A 1 257 ? 2.775 -62.485 -12.983 1.00 37.72 257 ALA A N 1
ATOM 1951 C CA . ALA A 1 257 ? 2.728 -61.952 -11.633 1.00 37.72 257 ALA A CA 1
ATOM 1952 C C . ALA A 1 257 ? 4.088 -61.483 -11.085 1.00 37.72 257 ALA A C 1
ATOM 1954 O O . ALA A 1 257 ? 5.116 -62.086 -11.386 1.00 37.72 257 ALA A O 1
ATOM 1955 N N . ALA A 1 258 ? 4.045 -60.525 -10.153 1.00 37.09 258 ALA A N 1
ATOM 1956 C CA . ALA A 1 258 ? 4.937 -60.470 -8.992 1.00 37.09 258 ALA A CA 1
ATOM 1957 C C . ALA A 1 258 ? 4.256 -59.718 -7.823 1.00 37.09 258 ALA A C 1
ATOM 1959 O O . ALA A 1 258 ? 4.117 -58.499 -7.831 1.00 37.09 258 ALA A O 1
ATOM 1960 N N . GLN A 1 259 ? 3.812 -60.501 -6.832 1.00 36.38 259 GLN A N 1
ATOM 1961 C CA . GLN A 1 259 ? 3.712 -60.169 -5.396 1.00 36.38 259 GLN A CA 1
ATOM 1962 C C . GLN A 1 259 ? 5.047 -59.586 -4.880 1.00 36.38 259 GLN A C 1
ATOM 1964 O O . GLN A 1 259 ? 6.081 -59.860 -5.476 1.00 36.38 259 GLN A O 1
ATOM 1969 N N . ALA A 1 260 ? 5.196 -58.891 -3.753 1.00 34.88 260 ALA A N 1
ATOM 1970 C CA . ALA A 1 260 ? 4.368 -58.446 -2.632 1.00 34.88 260 ALA A CA 1
ATOM 1971 C C . ALA A 1 260 ? 5.258 -57.489 -1.803 1.00 34.88 260 ALA A C 1
ATOM 1973 O O . ALA A 1 260 ? 6.480 -57.517 -1.951 1.00 34.88 260 ALA A O 1
ATOM 1974 N N . GLY A 1 261 ? 4.685 -56.723 -0.870 1.00 32.97 261 GLY A N 1
ATOM 1975 C CA . GLY A 1 261 ? 5.488 -56.152 0.217 1.00 32.97 261 GLY A CA 1
ATOM 1976 C C . GLY A 1 261 ? 4.881 -54.936 0.898 1.00 32.97 261 GLY A C 1
ATOM 1977 O O . GLY A 1 261 ? 5.305 -53.818 0.641 1.00 32.97 261 GLY A O 1
ATOM 1978 N N . ALA A 1 262 ? 3.915 -55.174 1.781 1.00 39.62 262 ALA A N 1
ATOM 1979 C CA . ALA A 1 262 ? 3.477 -54.229 2.802 1.00 39.62 262 ALA A CA 1
ATOM 1980 C C . ALA A 1 262 ? 4.322 -54.413 4.074 1.00 39.62 262 ALA A C 1
ATOM 1982 O O . ALA A 1 262 ? 4.476 -55.550 4.510 1.00 39.62 262 ALA A O 1
ATOM 1983 N N . LEU A 1 263 ? 4.807 -53.313 4.654 1.00 38.72 263 LEU A N 1
ATOM 1984 C CA . LEU A 1 263 ? 5.246 -53.098 6.049 1.00 38.72 263 LEU A CA 1
ATOM 1985 C C . LEU A 1 263 ? 5.166 -51.566 6.221 1.00 38.72 263 LEU A C 1
ATOM 1987 O O . LEU A 1 263 ? 5.764 -50.854 5.422 1.00 38.72 263 LEU A O 1
ATOM 1991 N N . ASP A 1 264 ? 4.306 -50.936 7.016 1.00 35.75 264 ASP A N 1
ATOM 1992 C CA . ASP A 1 264 ? 3.993 -51.034 8.448 1.00 35.75 264 ASP A CA 1
ATOM 1993 C C . ASP A 1 264 ? 5.198 -50.937 9.401 1.00 35.75 264 ASP A C 1
ATOM 1995 O O . ASP A 1 264 ? 6.134 -51.733 9.335 1.00 35.75 264 ASP A O 1
ATOM 1999 N N . GLY A 1 265 ? 5.098 -49.973 10.324 1.00 35.38 265 GLY A N 1
ATOM 2000 C CA . GLY A 1 265 ? 5.860 -49.901 11.568 1.00 35.38 265 GLY A CA 1
ATOM 2001 C C . GLY A 1 265 ? 6.989 -48.866 11.653 1.00 35.38 265 GLY A C 1
ATOM 2002 O O . GLY A 1 265 ? 7.994 -48.959 10.957 1.00 35.38 265 GLY A O 1
ATOM 2003 N N . GLY A 1 266 ? 6.898 -47.987 12.662 1.00 31.62 266 GLY A N 1
ATOM 2004 C CA . GLY A 1 266 ? 8.078 -47.696 13.488 1.00 31.62 266 GLY A CA 1
ATOM 2005 C C . GLY A 1 266 ? 8.353 -46.241 13.854 1.00 31.62 266 GLY A C 1
ATOM 2006 O O . GLY A 1 266 ? 9.192 -45.589 13.244 1.00 31.62 266 GLY A O 1
ATOM 2007 N N . ALA A 1 267 ? 7.733 -45.781 14.941 1.00 37.66 267 ALA A N 1
ATOM 2008 C CA . ALA A 1 267 ? 8.207 -44.658 15.744 1.00 37.66 267 ALA A CA 1
ATOM 2009 C C . ALA A 1 267 ? 9.621 -44.915 16.312 1.00 37.66 267 ALA A C 1
ATOM 2011 O O . ALA A 1 267 ? 9.951 -46.044 16.674 1.00 37.66 267 ALA A O 1
ATOM 2012 N N . GLY A 1 268 ? 10.423 -43.859 16.475 1.00 32.28 268 GLY A N 1
ATOM 2013 C CA . GLY A 1 268 ? 11.737 -43.955 17.111 1.00 32.28 268 GLY A CA 1
ATOM 2014 C C . GLY A 1 268 ? 12.362 -42.599 17.426 1.00 32.28 268 GLY A C 1
ATOM 2015 O O . GLY A 1 268 ? 13.013 -41.991 16.585 1.00 32.28 268 GLY A O 1
ATOM 2016 N N . LEU A 1 269 ? 12.162 -42.152 18.666 1.00 38.84 269 LEU A N 1
ATOM 2017 C CA . LEU A 1 269 ? 12.911 -41.094 19.348 1.00 38.84 269 LEU A CA 1
ATOM 2018 C C . LEU A 1 269 ? 14.424 -41.369 19.330 1.00 38.84 269 LEU A C 1
ATOM 2020 O O . LEU A 1 269 ? 14.849 -42.506 19.525 1.00 38.84 269 LEU A O 1
ATOM 2024 N N . GLY A 1 270 ? 15.236 -40.315 19.232 1.00 32.81 270 GLY A N 1
ATOM 2025 C CA . GLY A 1 270 ? 16.682 -40.426 19.418 1.00 32.81 270 GLY A CA 1
ATOM 2026 C C . GLY A 1 270 ? 17.403 -39.084 19.404 1.00 32.81 270 GLY A C 1
ATOM 2027 O O . GLY A 1 270 ? 17.965 -38.686 18.392 1.00 32.81 270 GLY A O 1
ATOM 2028 N N . ALA A 1 271 ? 17.408 -38.397 20.547 1.00 36.84 271 ALA A N 1
ATOM 2029 C CA . ALA A 1 271 ? 18.339 -37.309 20.830 1.00 36.84 271 ALA A CA 1
ATOM 2030 C C . ALA A 1 271 ? 19.783 -37.848 20.897 1.00 36.84 271 ALA A C 1
ATOM 2032 O O . ALA A 1 271 ? 20.036 -38.862 21.546 1.00 36.84 271 ALA A O 1
ATOM 2033 N N . GLY A 1 272 ? 20.734 -37.150 20.270 1.00 33.34 272 GLY A N 1
ATOM 2034 C CA . GLY A 1 272 ? 22.136 -37.570 20.197 1.00 33.34 272 GLY A CA 1
ATOM 2035 C C . GLY A 1 272 ? 23.086 -36.410 19.906 1.00 33.34 272 GLY A C 1
ATOM 2036 O O . GLY A 1 272 ? 23.256 -35.981 18.776 1.00 33.34 272 GLY A O 1
ATOM 2037 N N . ARG A 1 273 ? 23.670 -35.905 20.985 1.00 33.59 273 ARG A N 1
ATOM 2038 C CA . ARG A 1 273 ? 24.572 -34.763 21.180 1.00 33.59 273 ARG A CA 1
ATOM 2039 C C . ARG A 1 273 ? 25.948 -34.877 20.479 1.00 33.59 273 ARG A C 1
ATOM 2041 O O . ARG A 1 273 ? 26.572 -35.923 20.553 1.00 33.59 273 ARG A O 1
ATOM 2048 N N . ALA A 1 274 ? 26.412 -33.732 19.956 1.00 34.75 274 ALA A N 1
ATOM 2049 C CA . ALA A 1 274 ? 27.783 -33.176 19.864 1.00 34.75 274 ALA A CA 1
ATOM 2050 C C . ALA A 1 274 ? 28.989 -34.030 19.398 1.00 34.75 274 ALA A C 1
ATOM 2052 O O . ALA A 1 274 ? 29.332 -35.020 20.031 1.00 34.75 274 ALA A O 1
ATOM 2053 N N . ALA A 1 275 ? 29.775 -33.494 18.447 1.00 34.47 275 ALA A N 1
ATOM 2054 C CA . ALA A 1 275 ? 31.099 -32.883 18.701 1.00 34.47 275 ALA A CA 1
ATOM 2055 C C . ALA A 1 275 ? 31.939 -32.700 17.411 1.00 34.47 275 ALA A C 1
ATOM 2057 O O . ALA A 1 275 ? 32.158 -33.656 16.680 1.00 34.47 275 ALA A O 1
ATOM 2058 N N . GLY A 1 276 ? 32.519 -31.502 17.244 1.00 30.83 276 GLY A N 1
ATOM 2059 C CA . GLY A 1 276 ? 33.953 -31.348 16.939 1.00 30.83 276 GLY A CA 1
ATOM 2060 C C . GLY A 1 276 ? 34.425 -31.325 15.469 1.00 30.83 276 GLY A C 1
ATOM 2061 O O . GLY A 1 276 ? 34.186 -32.283 14.744 1.00 30.83 276 GLY A O 1
ATOM 2062 N N . PRO A 1 277 ? 35.172 -30.283 15.040 1.00 53.06 277 PRO A N 1
ATOM 2063 C CA . PRO A 1 277 ? 35.639 -30.104 13.664 1.00 53.06 277 PRO A CA 1
ATOM 2064 C C . PRO A 1 277 ? 37.023 -30.730 13.417 1.00 53.06 277 PRO A C 1
ATOM 2066 O O . PRO A 1 277 ? 37.849 -30.819 14.325 1.00 53.06 277 PRO A O 1
ATOM 2069 N N . ALA A 1 278 ? 37.315 -31.077 12.161 1.00 35.56 278 ALA A N 1
ATOM 2070 C CA . ALA A 1 278 ? 38.656 -31.448 11.715 1.00 35.56 278 ALA A CA 1
ATOM 2071 C C . ALA A 1 278 ? 39.097 -30.540 10.562 1.00 35.56 278 ALA A C 1
ATOM 2073 O O . ALA A 1 278 ? 38.610 -30.632 9.438 1.00 35.56 278 ALA A O 1
ATOM 2074 N N . ALA A 1 279 ? 40.036 -29.653 10.878 1.00 36.75 279 ALA A N 1
ATOM 2075 C CA . ALA A 1 279 ? 40.837 -28.917 9.920 1.00 36.75 279 ALA A CA 1
ATOM 2076 C C . ALA A 1 279 ? 42.019 -29.774 9.436 1.00 36.75 279 ALA A C 1
ATOM 2078 O O . ALA A 1 279 ? 42.599 -30.540 10.206 1.00 36.75 279 ALA A O 1
ATOM 2079 N N . GLY A 1 280 ? 42.438 -29.530 8.192 1.00 31.77 280 GLY A N 1
ATOM 2080 C CA . GLY A 1 280 ? 43.824 -29.701 7.757 1.00 31.77 280 GLY A CA 1
ATOM 2081 C C . GLY A 1 280 ? 44.067 -30.773 6.695 1.00 31.77 280 GLY A C 1
ATOM 2082 O O . GLY A 1 280 ? 44.152 -31.956 7.008 1.00 31.77 280 GLY A O 1
ATOM 2083 N N . ARG A 1 281 ? 44.378 -30.336 5.469 1.00 33.97 281 ARG A N 1
ATOM 2084 C CA . ARG A 1 281 ? 45.751 -30.431 4.938 1.00 33.97 281 ARG A CA 1
ATOM 2085 C C . ARG A 1 281 ? 45.906 -29.701 3.609 1.00 33.97 281 ARG A C 1
ATOM 2087 O O . ARG A 1 281 ? 45.142 -29.894 2.673 1.00 33.97 281 ARG A O 1
ATOM 2094 N N . ALA A 1 282 ? 46.956 -28.893 3.582 1.00 34.69 282 ALA A N 1
ATOM 2095 C CA . ALA A 1 282 ? 47.566 -28.287 2.418 1.00 34.69 282 ALA A CA 1
ATOM 2096 C C . ALA A 1 282 ? 48.457 -29.286 1.655 1.00 34.69 282 ALA A C 1
ATOM 2098 O O . ALA A 1 282 ? 48.941 -30.253 2.247 1.00 34.69 282 ALA A O 1
ATOM 2099 N N . ALA A 1 283 ? 48.723 -28.940 0.389 1.00 36.69 283 ALA A N 1
ATOM 2100 C CA . ALA A 1 283 ? 50.046 -28.858 -0.253 1.00 36.69 283 ALA A CA 1
ATOM 2101 C C . ALA A 1 283 ? 50.174 -29.563 -1.622 1.00 36.69 283 ALA A C 1
ATOM 2103 O O . ALA A 1 283 ? 50.027 -30.775 -1.748 1.00 36.69 283 ALA A O 1
ATOM 2104 N N . ASP A 1 284 ? 50.573 -28.728 -2.589 1.00 32.88 284 ASP A N 1
ATOM 2105 C CA . ASP A 1 284 ? 51.582 -28.940 -3.638 1.00 32.88 284 ASP A CA 1
ATOM 2106 C C . ASP A 1 284 ? 51.327 -29.844 -4.856 1.00 32.88 284 ASP A C 1
ATOM 2108 O O . ASP A 1 284 ? 51.418 -31.069 -4.797 1.00 32.88 284 ASP A O 1
ATOM 2112 N N . ARG A 1 285 ? 51.234 -29.192 -6.030 1.00 36.50 285 ARG A N 1
ATOM 2113 C CA . ARG A 1 285 ? 52.246 -29.192 -7.126 1.00 36.50 285 ARG A CA 1
ATOM 2114 C C . ARG A 1 285 ? 51.710 -28.369 -8.309 1.00 36.50 285 ARG A C 1
ATOM 2116 O O . ARG A 1 285 ? 50.598 -28.598 -8.754 1.00 36.50 285 ARG A O 1
ATOM 2123 N N . ALA A 1 286 ? 52.352 -27.271 -8.704 1.00 33.09 286 ALA A N 1
ATOM 2124 C CA . ALA A 1 286 ? 53.579 -27.147 -9.508 1.00 33.09 286 ALA A CA 1
ATOM 2125 C C . ALA A 1 286 ? 53.322 -27.109 -11.031 1.00 33.09 286 ALA A C 1
ATOM 2127 O O . ALA A 1 286 ? 52.946 -28.103 -11.637 1.00 33.09 286 ALA A O 1
ATOM 2128 N N . ALA A 1 287 ? 53.586 -25.919 -11.584 1.00 36.41 287 ALA A N 1
ATOM 2129 C CA . ALA A 1 287 ? 54.255 -25.594 -12.847 1.00 36.41 287 ALA A CA 1
ATOM 2130 C C . ALA A 1 287 ? 54.003 -26.453 -14.103 1.00 36.41 287 ALA A C 1
ATOM 2132 O O . ALA A 1 287 ? 54.405 -27.608 -14.195 1.00 36.41 287 ALA A O 1
ATOM 2133 N N . GLY A 1 288 ? 53.519 -25.782 -15.151 1.00 31.73 288 GLY A N 1
ATOM 2134 C CA . GLY A 1 288 ? 53.531 -26.274 -16.526 1.00 31.73 288 GLY A CA 1
ATOM 2135 C C . GLY A 1 288 ? 53.348 -25.134 -17.523 1.00 31.73 288 GLY A C 1
ATOM 2136 O O . GLY A 1 288 ? 52.293 -25.004 -18.130 1.00 31.73 288 GLY A O 1
ATOM 2137 N N . ALA A 1 289 ? 54.365 -24.283 -17.665 1.00 39.00 289 ALA A N 1
ATOM 2138 C CA . ALA A 1 289 ? 54.485 -23.388 -18.809 1.00 39.00 289 ALA A CA 1
ATOM 2139 C C . ALA A 1 289 ? 54.967 -24.193 -20.023 1.00 39.00 289 ALA A C 1
ATOM 2141 O O . ALA A 1 289 ? 55.953 -24.922 -19.926 1.00 39.00 289 ALA A O 1
ATOM 2142 N N . SER A 1 290 ? 54.313 -24.037 -21.171 1.00 36.00 290 SER A N 1
ATOM 2143 C CA . SER A 1 290 ? 54.902 -24.328 -22.481 1.00 36.00 290 SER A CA 1
ATOM 2144 C C . SER A 1 290 ? 54.197 -23.501 -23.546 1.00 36.00 290 SER A C 1
ATOM 2146 O O . SER A 1 290 ? 53.039 -23.727 -23.882 1.00 36.00 290 SER A O 1
ATOM 2148 N N . ALA A 1 291 ? 54.938 -22.516 -24.043 1.00 39.69 291 ALA A N 1
ATOM 2149 C CA . ALA A 1 291 ? 54.670 -21.800 -25.272 1.00 39.69 291 ALA A CA 1
ATOM 2150 C C . ALA A 1 291 ? 55.067 -22.669 -26.475 1.00 39.69 291 ALA A C 1
ATOM 2152 O O . ALA A 1 291 ? 56.119 -23.299 -26.454 1.00 39.69 291 ALA A O 1
ATOM 2153 N N . THR A 1 292 ? 54.238 -22.676 -27.515 1.00 44.44 292 THR A N 1
ATOM 2154 C CA . THR A 1 292 ? 54.597 -22.773 -28.946 1.00 44.44 292 THR A CA 1
ATOM 2155 C C . THR A 1 292 ? 53.330 -22.362 -29.709 1.00 44.44 292 THR A C 1
ATOM 2157 O O . THR A 1 292 ? 52.270 -22.949 -29.538 1.00 44.44 292 THR A O 1
ATOM 2160 N N . ASP A 1 293 ? 53.291 -21.160 -30.270 1.00 36.16 293 ASP A N 1
ATOM 2161 C CA . ASP A 1 293 ? 53.760 -20.843 -31.623 1.00 36.16 293 ASP A CA 1
ATOM 2162 C C . ASP A 1 293 ? 52.813 -21.372 -32.718 1.00 36.16 293 ASP A C 1
ATOM 2164 O O . ASP A 1 293 ? 52.879 -22.529 -33.139 1.00 36.16 293 ASP A O 1
ATOM 2168 N N . ARG A 1 294 ? 51.914 -20.495 -33.186 1.00 38.62 294 ARG A N 1
ATOM 2169 C CA . ARG A 1 294 ? 51.454 -20.510 -34.577 1.00 38.62 294 ARG A CA 1
ATOM 2170 C C . ARG A 1 294 ? 50.933 -19.134 -34.985 1.00 38.62 294 ARG A C 1
ATOM 2172 O O . ARG A 1 294 ? 49.883 -18.675 -34.543 1.00 38.62 294 ARG A O 1
ATOM 2179 N N . ALA A 1 295 ? 51.730 -18.492 -35.824 1.00 40.44 295 ALA A N 1
ATOM 2180 C CA . ALA A 1 295 ? 51.446 -17.238 -36.488 1.00 40.44 295 ALA A CA 1
ATOM 2181 C C . ALA A 1 295 ? 50.409 -17.378 -37.623 1.00 40.44 295 ALA A C 1
ATOM 2183 O O . ALA A 1 295 ? 50.244 -18.448 -38.212 1.00 40.44 295 ALA A O 1
ATOM 2184 N N . SER A 1 296 ? 49.850 -16.214 -37.972 1.00 40.84 296 SER A N 1
ATOM 2185 C CA . SER A 1 296 ? 49.372 -15.797 -39.302 1.00 40.84 296 SER A CA 1
ATOM 2186 C C . SER A 1 296 ? 47.949 -16.179 -39.731 1.00 40.84 296 SER A C 1
ATOM 2188 O O . SER A 1 296 ? 47.727 -17.253 -40.277 1.00 40.84 296 SER A O 1
ATOM 2190 N N . ALA A 1 297 ? 47.031 -15.205 -39.657 1.00 40.00 297 ALA A N 1
ATOM 2191 C CA . ALA A 1 297 ? 46.244 -14.760 -40.817 1.00 40.00 297 ALA A CA 1
ATOM 2192 C C . ALA A 1 297 ? 45.559 -13.406 -40.544 1.00 40.00 297 ALA A C 1
ATOM 2194 O O . ALA A 1 297 ? 44.659 -13.274 -39.722 1.00 40.00 297 ALA A O 1
ATOM 2195 N N . THR A 1 298 ? 46.026 -12.400 -41.273 1.00 44.69 298 THR A N 1
ATOM 2196 C CA . THR A 1 298 ? 45.464 -11.063 -41.467 1.00 44.69 298 THR A CA 1
ATOM 2197 C C . THR A 1 298 ? 44.218 -11.124 -42.358 1.00 44.69 298 THR A C 1
ATOM 2199 O O . THR A 1 298 ? 44.321 -11.705 -43.432 1.00 44.69 298 THR A O 1
ATOM 2202 N N . ALA A 1 299 ? 43.104 -10.477 -41.982 1.00 37.59 299 ALA A N 1
ATOM 2203 C CA . ALA A 1 299 ? 42.195 -9.758 -42.899 1.00 37.59 299 ALA A CA 1
ATOM 2204 C C . ALA A 1 299 ? 40.959 -9.182 -42.173 1.00 37.59 299 ALA A C 1
ATOM 2206 O O . ALA A 1 299 ? 40.209 -9.922 -41.548 1.00 37.59 299 ALA A O 1
ATOM 2207 N N . GLY A 1 300 ? 40.701 -7.882 -42.365 1.00 38.31 300 GLY A N 1
ATOM 2208 C CA . GLY A 1 300 ? 39.335 -7.344 -42.416 1.00 38.31 300 GLY A CA 1
ATOM 2209 C C . GLY A 1 300 ? 38.773 -6.671 -41.161 1.00 38.31 300 GLY A C 1
ATOM 2210 O O . GLY A 1 300 ? 37.754 -7.113 -40.646 1.00 38.31 300 GLY A O 1
ATOM 2211 N N . ALA A 1 301 ? 39.360 -5.557 -40.715 1.00 42.56 301 ALA A N 1
ATOM 2212 C CA . ALA A 1 301 ? 38.641 -4.608 -39.860 1.00 42.56 301 ALA A CA 1
ATOM 2213 C C . ALA A 1 301 ? 37.696 -3.752 -40.733 1.00 42.56 301 ALA A C 1
ATOM 2215 O O . ALA A 1 301 ? 38.184 -3.108 -41.669 1.00 42.56 301 ALA A O 1
ATOM 2216 N N . PRO A 1 302 ? 36.371 -3.725 -40.490 1.00 52.47 302 PRO A N 1
ATOM 2217 C CA . PRO A 1 302 ? 35.485 -2.808 -41.193 1.00 52.47 302 PRO A CA 1
ATOM 2218 C C . PRO A 1 302 ? 35.755 -1.371 -40.733 1.00 52.47 302 PRO A C 1
ATOM 2220 O O . PRO A 1 302 ? 35.900 -1.089 -39.544 1.00 52.47 302 PRO A O 1
ATOM 2223 N N . ALA A 1 303 ? 35.848 -0.470 -41.709 1.00 46.59 303 ALA A N 1
ATOM 2224 C CA . ALA A 1 303 ? 36.038 0.955 -41.509 1.00 46.59 303 ALA A CA 1
ATOM 2225 C C . ALA A 1 303 ? 34.960 1.513 -40.568 1.00 46.59 303 ALA A C 1
ATOM 2227 O O . ALA A 1 303 ? 33.772 1.502 -40.889 1.00 46.59 303 ALA A O 1
ATOM 2228 N N . ALA A 1 304 ? 35.392 2.011 -39.410 1.00 43.97 304 ALA A N 1
ATOM 2229 C CA . ALA A 1 304 ? 34.555 2.768 -38.499 1.00 43.97 304 ALA A CA 1
ATOM 2230 C C . ALA A 1 304 ? 34.115 4.062 -39.197 1.00 43.97 304 ALA A C 1
ATOM 2232 O O . ALA A 1 304 ? 34.876 5.021 -39.324 1.00 43.97 304 ALA A O 1
ATOM 2233 N N . THR A 1 305 ? 32.878 4.075 -39.683 1.00 52.81 305 THR A N 1
ATOM 2234 C CA . THR A 1 305 ? 32.172 5.293 -40.073 1.00 52.81 305 THR A CA 1
ATOM 2235 C C . THR A 1 305 ? 32.052 6.173 -38.832 1.00 52.81 305 THR A C 1
ATOM 2237 O O . THR A 1 305 ? 31.234 5.907 -37.954 1.00 52.81 305 THR A O 1
ATOM 2240 N N . ILE A 1 306 ? 32.894 7.204 -38.739 1.00 48.09 306 ILE A N 1
ATOM 2241 C CA . ILE A 1 306 ? 32.776 8.260 -37.732 1.00 48.09 306 ILE A CA 1
ATOM 2242 C C . ILE A 1 306 ? 31.445 8.967 -38.002 1.00 48.09 306 ILE A C 1
ATOM 2244 O O . ILE A 1 306 ? 31.309 9.741 -38.951 1.00 48.09 306 ILE A O 1
ATOM 2248 N N . ARG A 1 307 ? 30.429 8.620 -37.209 1.00 52.72 307 ARG A N 1
ATOM 2249 C CA . ARG A 1 307 ? 29.111 9.253 -37.230 1.00 52.72 307 ARG A CA 1
ATOM 2250 C C . ARG A 1 307 ? 29.302 10.677 -36.691 1.00 52.72 307 ARG A C 1
ATOM 2252 O O . ARG A 1 307 ? 29.914 10.818 -35.634 1.00 52.72 307 ARG A O 1
ATOM 2259 N N . PRO A 1 308 ? 28.855 11.730 -37.396 1.00 52.25 308 PRO A N 1
ATOM 2260 C CA . PRO A 1 308 ? 29.025 13.094 -36.916 1.00 52.25 308 PRO A CA 1
ATOM 2261 C C . PRO A 1 308 ? 28.292 13.246 -35.582 1.00 52.25 308 PRO A C 1
ATOM 2263 O O . PRO A 1 308 ? 27.073 13.075 -35.521 1.00 52.25 308 PRO A O 1
ATOM 2266 N N . GLU A 1 309 ? 29.044 13.536 -34.520 1.00 40.91 309 GLU A N 1
ATOM 2267 C CA . GLU A 1 309 ? 28.493 13.885 -33.215 1.00 40.91 309 GLU A CA 1
ATOM 2268 C C . GLU A 1 309 ? 27.545 15.075 -33.398 1.00 40.91 309 GLU A C 1
ATOM 2270 O O . GLU A 1 309 ? 27.939 16.162 -33.833 1.00 40.91 309 GLU A O 1
ATOM 2275 N N . ARG A 1 310 ? 26.257 14.856 -33.114 1.00 46.84 310 ARG A N 1
ATOM 2276 C CA . ARG A 1 310 ? 25.283 15.942 -33.024 1.00 46.84 310 ARG A CA 1
ATOM 2277 C C . ARG A 1 310 ? 25.761 16.842 -31.881 1.00 46.84 310 ARG A C 1
ATOM 2279 O O . ARG A 1 310 ? 25.962 16.323 -30.784 1.00 46.84 310 ARG A O 1
ATOM 2286 N N . PRO A 1 311 ? 25.953 18.156 -32.092 1.00 46.38 311 PRO A N 1
ATOM 2287 C CA . PRO A 1 311 ? 26.363 19.037 -31.013 1.00 46.38 311 PRO A CA 1
ATOM 2288 C C . PRO A 1 311 ? 25.295 18.969 -29.925 1.00 46.38 311 PRO A C 1
ATOM 2290 O O . PRO A 1 311 ? 24.162 19.409 -30.131 1.00 46.38 311 PRO A O 1
ATOM 2293 N N . VAL A 1 312 ? 25.657 18.378 -28.785 1.00 47.78 312 VAL A N 1
ATOM 2294 C CA . VAL A 1 312 ? 24.840 18.363 -27.575 1.00 47.78 312 VAL A CA 1
ATOM 2295 C C . VAL A 1 312 ? 24.614 19.822 -27.212 1.00 47.78 312 VAL A C 1
ATOM 2297 O O . VAL A 1 312 ? 25.501 20.511 -26.700 1.00 47.78 312 VAL A O 1
ATOM 2300 N N . ARG A 1 313 ? 23.430 20.327 -27.560 1.00 54.94 313 ARG A N 1
ATOM 2301 C CA . ARG A 1 313 ? 22.973 21.660 -27.201 1.00 54.94 313 ARG A CA 1
ATOM 2302 C C . ARG A 1 313 ? 22.801 21.615 -25.690 1.00 54.94 313 ARG A C 1
ATOM 2304 O O . ARG A 1 313 ? 21.761 21.193 -25.206 1.00 54.94 313 ARG A O 1
ATOM 2311 N N . ARG A 1 314 ? 23.860 21.958 -24.947 1.00 52.66 314 ARG A N 1
ATOM 2312 C CA . ARG A 1 314 ? 23.819 22.171 -23.496 1.00 52.66 314 ARG A CA 1
ATOM 2313 C C . ARG A 1 314 ? 22.792 23.266 -23.236 1.00 52.66 314 ARG A C 1
ATOM 2315 O O . ARG A 1 314 ? 23.111 24.452 -23.240 1.00 52.66 314 ARG A O 1
ATOM 2322 N N . GLU A 1 315 ? 21.539 22.866 -23.096 1.00 59.44 315 GLU A N 1
ATOM 2323 C CA . GLU A 1 315 ? 20.480 23.738 -22.640 1.00 59.44 315 GLU A CA 1
ATOM 2324 C C . GLU A 1 315 ? 20.841 24.163 -21.224 1.00 59.44 315 GLU A C 1
ATOM 2326 O O . GLU A 1 315 ? 21.128 23.348 -20.343 1.00 59.44 315 GLU A O 1
ATOM 2331 N N . ASN A 1 316 ? 20.913 25.473 -21.023 1.00 78.56 316 ASN A N 1
ATOM 2332 C CA . ASN A 1 316 ? 21.261 26.051 -19.741 1.00 78.56 316 ASN A CA 1
ATOM 2333 C C . ASN A 1 316 ? 20.124 25.750 -18.757 1.00 78.56 316 ASN A C 1
ATOM 2335 O O . ASN A 1 316 ? 19.208 26.558 -18.621 1.00 78.56 316 ASN A O 1
ATOM 2339 N N . LYS A 1 317 ? 20.186 24.610 -18.053 1.00 80.81 317 LYS A N 1
ATOM 2340 C CA . LYS A 1 317 ? 19.227 24.211 -17.001 1.00 80.81 317 LYS A CA 1
ATOM 2341 C C . LYS A 1 317 ? 18.962 25.355 -16.006 1.00 80.81 317 LYS A C 1
ATOM 2343 O O . LYS A 1 317 ? 17.838 25.543 -15.551 1.00 80.81 317 LYS A O 1
ATOM 2348 N N . LEU A 1 318 ? 19.977 26.184 -15.750 1.00 84.69 318 LEU A N 1
ATOM 2349 C CA . LEU A 1 318 ? 19.888 27.397 -14.933 1.00 84.69 318 LEU A CA 1
ATOM 2350 C C . LEU A 1 318 ? 18.868 28.423 -15.465 1.00 84.69 318 LEU A C 1
ATOM 2352 O O . LEU A 1 318 ? 18.134 29.024 -14.687 1.00 84.69 318 LEU A O 1
ATOM 2356 N N . LEU A 1 319 ? 18.802 28.625 -16.785 1.00 85.12 319 LEU A N 1
ATOM 2357 C CA . LEU A 1 319 ? 17.868 29.569 -17.399 1.00 85.12 319 LEU A CA 1
ATOM 2358 C C . LEU A 1 319 ? 16.419 29.091 -17.239 1.00 85.12 319 LEU A C 1
ATOM 2360 O O . LEU A 1 319 ? 15.551 29.903 -16.930 1.00 85.12 319 LEU A O 1
ATOM 2364 N N . GLY A 1 320 ? 16.175 27.783 -17.379 1.00 85.56 320 GLY A N 1
ATOM 2365 C CA . GLY A 1 320 ? 14.859 27.184 -17.138 1.00 85.56 320 GLY A CA 1
ATOM 2366 C C . GLY A 1 320 ? 14.380 27.405 -15.700 1.00 85.56 320 GLY A C 1
ATOM 2367 O O . GLY A 1 320 ? 13.268 27.884 -15.484 1.00 85.56 320 GLY A O 1
ATOM 2368 N N . TRP A 1 321 ? 15.256 27.164 -14.720 1.00 92.50 321 TRP A N 1
ATOM 2369 C CA . TRP A 1 321 ? 14.962 27.426 -13.308 1.00 92.50 321 TRP A CA 1
ATOM 2370 C C . TRP A 1 321 ? 14.668 28.902 -13.019 1.00 92.50 321 TRP A C 1
ATOM 2372 O O . TRP A 1 321 ? 13.715 29.210 -12.304 1.00 92.50 321 TRP A O 1
ATOM 2382 N N . LEU A 1 322 ? 15.435 29.829 -13.600 1.00 93.06 322 LEU A N 1
ATOM 2383 C CA . LEU A 1 322 ? 15.205 31.265 -13.411 1.00 93.06 322 LEU A CA 1
ATOM 2384 C C . LEU A 1 322 ? 13.850 31.718 -13.968 1.00 93.06 322 LEU A C 1
ATOM 2386 O O . LEU A 1 322 ? 13.171 32.517 -13.325 1.00 93.06 322 LEU A O 1
ATOM 2390 N N . VAL A 1 323 ? 13.430 31.190 -15.123 1.00 93.06 323 VAL A N 1
ATOM 2391 C CA . VAL A 1 323 ? 12.102 31.480 -15.689 1.00 93.06 323 VAL A CA 1
ATOM 2392 C C . VAL A 1 323 ? 11.000 30.933 -14.782 1.00 93.06 323 VAL A C 1
ATOM 2394 O O . VAL A 1 323 ? 10.051 31.657 -14.483 1.00 93.06 323 VAL A O 1
ATOM 2397 N N . ALA A 1 324 ? 11.143 29.702 -14.282 1.00 91.50 324 ALA A N 1
ATOM 2398 C CA . ALA A 1 324 ? 10.168 29.106 -13.372 1.00 91.50 324 ALA A CA 1
ATOM 2399 C C . ALA A 1 324 ? 9.991 29.938 -12.088 1.00 91.50 324 ALA A C 1
ATOM 2401 O O . ALA A 1 324 ? 8.863 30.231 -11.692 1.00 91.50 324 ALA A O 1
ATOM 2402 N N . VAL A 1 325 ? 11.090 30.395 -11.477 1.00 95.19 325 VAL A N 1
ATOM 2403 C CA . VAL A 1 325 ? 11.050 31.248 -10.276 1.00 95.19 325 VAL A CA 1
ATOM 2404 C C . VAL A 1 325 ? 10.430 32.616 -10.578 1.00 95.19 325 VAL A C 1
ATOM 2406 O O . VAL A 1 325 ? 9.584 33.086 -9.814 1.00 95.19 325 VAL A O 1
ATOM 2409 N N . ALA A 1 326 ? 10.802 33.238 -11.702 1.00 94.94 326 ALA A N 1
ATOM 2410 C CA . ALA A 1 326 ? 10.293 34.550 -12.101 1.00 94.94 326 ALA A CA 1
ATOM 2411 C C . ALA A 1 326 ? 8.777 34.559 -12.362 1.00 94.94 326 ALA A C 1
ATOM 2413 O O . ALA A 1 326 ? 8.134 35.585 -12.161 1.00 94.94 326 ALA A O 1
ATOM 2414 N N . VAL A 1 327 ? 8.199 33.428 -12.780 1.00 97.00 327 VAL A N 1
ATOM 2415 C CA . VAL A 1 327 ? 6.750 33.273 -12.987 1.00 97.00 327 VAL A CA 1
ATOM 2416 C C . VAL A 1 327 ? 6.040 32.829 -11.700 1.00 97.00 327 VAL A C 1
ATOM 2418 O O . VAL A 1 327 ? 4.984 33.362 -11.346 1.00 97.00 327 VAL A O 1
ATOM 2421 N N . GLY A 1 328 ? 6.611 31.862 -10.978 1.00 93.44 328 GLY A N 1
ATOM 2422 C CA . GLY A 1 328 ? 5.975 31.234 -9.820 1.00 93.44 328 GLY A CA 1
ATOM 2423 C C . GLY A 1 328 ? 5.849 32.163 -8.613 1.00 93.44 328 GLY A C 1
ATOM 2424 O O . GLY A 1 328 ? 4.770 32.269 -8.030 1.00 93.44 328 GLY A O 1
ATOM 2425 N N . VAL A 1 329 ? 6.919 32.884 -8.257 1.00 96.56 329 VAL A N 1
ATOM 2426 C CA . VAL A 1 329 ? 6.935 33.726 -7.045 1.00 96.56 329 VAL A CA 1
ATOM 2427 C C . VAL A 1 329 ? 5.883 34.844 -7.100 1.00 96.56 329 VAL A C 1
ATOM 2429 O O . VAL A 1 329 ? 5.096 34.947 -6.155 1.00 96.56 329 VAL A O 1
ATOM 2432 N N . PRO A 1 330 ? 5.764 35.643 -8.181 1.00 96.81 330 PRO A N 1
ATOM 2433 C CA . PRO A 1 330 ? 4.727 36.673 -8.262 1.00 96.81 330 PRO A CA 1
ATOM 2434 C C . PRO A 1 330 ? 3.306 36.105 -8.230 1.00 96.81 330 PRO A C 1
ATOM 2436 O O . PRO A 1 330 ? 2.416 36.724 -7.652 1.00 96.81 330 PRO A O 1
ATOM 2439 N N . THR A 1 331 ? 3.095 34.918 -8.807 1.00 96.75 331 THR A N 1
ATOM 2440 C CA . THR A 1 331 ? 1.788 34.243 -8.817 1.00 96.75 331 THR A CA 1
ATOM 2441 C C . THR A 1 331 ? 1.343 33.875 -7.400 1.00 96.75 331 THR A C 1
ATOM 2443 O O . THR A 1 331 ? 0.211 34.163 -7.009 1.00 96.75 331 THR A O 1
ATOM 2446 N N . VAL A 1 332 ? 2.246 33.303 -6.596 1.00 96.00 332 VAL A N 1
ATOM 2447 C CA . VAL A 1 332 ? 1.964 32.961 -5.192 1.00 96.00 332 VAL A CA 1
ATOM 2448 C C . VAL A 1 332 ? 1.722 34.220 -4.357 1.00 96.00 332 VAL A C 1
ATOM 2450 O O . VAL A 1 332 ? 0.770 34.261 -3.580 1.00 96.00 332 VAL A O 1
ATOM 2453 N N . VAL A 1 333 ? 2.526 35.271 -4.549 1.00 96.88 333 VAL A N 1
ATOM 2454 C CA . VAL A 1 333 ? 2.339 36.557 -3.851 1.00 96.88 333 VAL A CA 1
ATOM 2455 C C . VAL A 1 333 ? 0.987 37.187 -4.203 1.00 96.88 333 VAL A C 1
ATOM 2457 O O . VAL A 1 333 ? 0.278 37.663 -3.315 1.00 96.88 333 VAL A O 1
ATOM 2460 N N . ALA A 1 334 ? 0.578 37.153 -5.474 1.00 96.69 334 ALA A N 1
ATOM 2461 C CA . ALA A 1 334 ? -0.730 37.645 -5.899 1.00 96.69 334 ALA A CA 1
ATOM 2462 C C . ALA A 1 334 ? -1.876 36.849 -5.257 1.00 96.69 334 ALA A C 1
ATOM 2464 O O . ALA A 1 334 ? -2.851 37.443 -4.794 1.00 96.69 334 ALA A O 1
ATOM 2465 N N . TYR A 1 335 ? -1.747 35.524 -5.158 1.00 96.69 335 TYR A N 1
ATOM 2466 C CA . TYR A 1 335 ? -2.736 34.693 -4.471 1.00 96.69 335 TYR A CA 1
ATOM 2467 C C . TYR A 1 335 ? -2.835 35.031 -2.977 1.00 96.69 335 TYR A C 1
ATOM 2469 O O . TYR A 1 335 ? -3.932 35.257 -2.475 1.00 96.69 335 TYR A O 1
ATOM 2477 N N . GLN A 1 336 ? -1.702 35.138 -2.276 1.00 95.50 336 GLN A N 1
ATOM 2478 C CA . GLN A 1 336 ? -1.686 35.443 -0.840 1.00 95.50 336 GLN A CA 1
ATOM 2479 C C . GLN A 1 336 ? -2.255 36.829 -0.513 1.00 95.50 336 GLN A C 1
ATOM 2481 O O . GLN A 1 336 ? -2.917 36.997 0.506 1.00 95.50 336 GLN A O 1
ATOM 2486 N N . THR A 1 337 ? -2.009 37.819 -1.371 1.00 96.38 337 THR A N 1
ATOM 2487 C CA . THR A 1 337 ? -2.464 39.201 -1.150 1.00 96.38 337 THR A CA 1
ATOM 2488 C C . THR A 1 337 ? -3.931 39.414 -1.507 1.00 96.38 337 THR A C 1
ATOM 2490 O O . THR A 1 337 ? -4.599 40.222 -0.867 1.00 96.38 337 THR A O 1
ATOM 2493 N N . THR A 1 338 ? -4.446 38.703 -2.513 1.00 96.50 338 THR A N 1
ATOM 2494 C CA . THR A 1 338 ? -5.814 38.914 -3.017 1.00 96.50 338 THR A CA 1
ATOM 2495 C C . THR A 1 338 ? -6.816 37.866 -2.540 1.00 96.50 338 THR A C 1
ATOM 2497 O O . THR A 1 338 ? -8.017 38.109 -2.618 1.00 96.50 338 THR A O 1
ATOM 2500 N N . GLY A 1 339 ? -6.356 36.690 -2.101 1.00 95.81 339 GLY A N 1
ATOM 2501 C CA . GLY A 1 339 ? -7.206 35.537 -1.784 1.00 95.81 339 GLY A CA 1
ATOM 2502 C C . GLY A 1 339 ? -7.957 34.959 -2.991 1.00 95.81 339 GLY A C 1
ATOM 2503 O O . GLY A 1 339 ? -8.822 34.104 -2.820 1.00 95.81 339 GLY A O 1
ATOM 2504 N N . SER A 1 340 ? -7.665 35.424 -4.211 1.00 95.06 340 SER A N 1
ATOM 2505 C CA . SER A 1 340 ? -8.413 35.077 -5.420 1.00 95.06 340 SER A CA 1
ATOM 2506 C C . SER A 1 340 ? -7.586 34.208 -6.358 1.00 95.06 340 SER A C 1
ATOM 2508 O O . SER A 1 340 ? -6.581 34.643 -6.926 1.00 95.06 340 SER A O 1
ATOM 2510 N N . ILE A 1 341 ? -8.058 32.981 -6.582 1.00 95.50 341 ILE A N 1
ATOM 2511 C CA . ILE A 1 341 ? -7.427 32.039 -7.513 1.00 95.50 341 ILE A CA 1
ATOM 2512 C C . ILE A 1 341 ? -7.474 32.539 -8.966 1.00 95.50 341 ILE A C 1
ATOM 2514 O O . ILE A 1 341 ? -6.531 32.325 -9.724 1.00 95.50 341 ILE A O 1
ATOM 2518 N N . TRP A 1 342 ? -8.525 33.275 -9.340 1.00 96.19 342 TRP A N 1
ATOM 2519 C CA . TRP A 1 342 ? -8.699 33.804 -10.695 1.00 96.19 342 TRP A CA 1
ATOM 2520 C C . TRP A 1 342 ? -7.661 34.871 -11.045 1.00 96.19 342 TRP A C 1
ATOM 2522 O O . TRP A 1 342 ? -7.097 34.845 -12.137 1.00 96.19 342 TRP A O 1
ATOM 2532 N N . ILE A 1 343 ? -7.365 35.783 -10.114 1.00 93.75 343 ILE A N 1
ATOM 2533 C CA . ILE A 1 343 ? -6.368 36.843 -10.331 1.00 93.75 343 ILE A CA 1
ATOM 2534 C C . ILE A 1 343 ? -4.968 36.235 -10.452 1.00 93.75 343 ILE A C 1
ATOM 2536 O O . ILE A 1 343 ? -4.221 36.589 -11.365 1.00 93.75 343 ILE A O 1
ATOM 2540 N N . ALA A 1 344 ? -4.632 35.282 -9.577 1.00 94.94 344 ALA A N 1
ATOM 2541 C CA . ALA A 1 344 ? -3.363 34.564 -9.640 1.00 94.94 344 ALA A CA 1
ATOM 2542 C C . ALA A 1 344 ? -3.216 33.781 -10.958 1.00 94.94 344 ALA A C 1
ATOM 2544 O O . ALA A 1 344 ? -2.176 33.865 -11.608 1.00 94.94 344 ALA A O 1
ATOM 2545 N N . GLY A 1 345 ? -4.274 33.094 -11.403 1.00 95.50 345 GLY A N 1
ATOM 2546 C CA . GLY A 1 345 ? -4.280 32.360 -12.671 1.00 95.50 345 GLY A CA 1
ATOM 2547 C C . GLY A 1 345 ? -4.070 33.258 -13.895 1.00 95.50 345 GLY A C 1
ATOM 2548 O O . GLY A 1 345 ? -3.251 32.943 -14.757 1.00 95.50 345 GLY A O 1
ATOM 2549 N N . ILE A 1 346 ? -4.746 34.411 -13.958 1.00 97.31 346 ILE A N 1
ATOM 2550 C CA . ILE A 1 346 ? -4.555 35.382 -15.050 1.00 97.31 346 ILE A CA 1
ATOM 2551 C C . ILE A 1 346 ? -3.120 35.923 -15.047 1.00 97.31 346 ILE A C 1
ATOM 2553 O O . ILE A 1 346 ? -2.491 36.002 -16.104 1.00 97.31 346 ILE A O 1
ATOM 2557 N N . LEU A 1 347 ? -2.580 36.263 -13.872 1.00 97.31 347 LEU A N 1
ATOM 2558 C CA . LEU A 1 347 ? -1.209 36.758 -13.746 1.00 97.31 347 LEU A CA 1
ATOM 2559 C C . LEU A 1 347 ? -0.182 35.721 -14.223 1.00 97.31 347 LEU A C 1
ATOM 2561 O O . LEU A 1 347 ? 0.728 36.070 -14.974 1.00 97.31 347 LEU A O 1
ATOM 2565 N N . PHE A 1 348 ? -0.353 34.455 -13.839 1.00 97.50 348 PHE A N 1
ATOM 2566 C CA . PHE A 1 348 ? 0.504 33.355 -14.276 1.00 97.50 348 PHE A CA 1
ATOM 2567 C C . PHE A 1 348 ? 0.549 33.246 -15.805 1.00 97.50 348 PHE A C 1
ATOM 2569 O O . PHE A 1 348 ? 1.629 33.232 -16.397 1.00 97.50 348 PHE A O 1
ATOM 2576 N N . LEU A 1 349 ? -0.619 33.252 -16.457 1.00 97.50 349 LEU A N 1
ATOM 2577 C CA . LEU A 1 349 ? -0.714 33.161 -17.916 1.00 97.50 349 LEU A CA 1
ATOM 2578 C C . LEU A 1 349 ? -0.023 34.338 -18.618 1.00 97.50 349 LEU A C 1
ATOM 2580 O O . LEU A 1 349 ? 0.698 34.131 -19.598 1.00 97.50 349 LEU A O 1
ATOM 2584 N N . LEU A 1 350 ? -0.192 35.561 -18.105 1.00 97.69 350 LEU A N 1
ATOM 2585 C CA . LEU A 1 350 ? 0.475 36.749 -18.649 1.00 97.69 350 LEU A CA 1
ATOM 2586 C C . LEU A 1 350 ? 2.002 36.659 -18.519 1.00 97.69 350 LEU A C 1
ATOM 2588 O O . LEU A 1 350 ? 2.719 36.982 -19.469 1.00 97.69 350 LEU A O 1
ATOM 2592 N N . LEU A 1 351 ? 2.507 36.186 -17.376 1.00 96.44 351 LEU A N 1
ATOM 2593 C CA . LEU A 1 351 ? 3.943 36.014 -17.142 1.00 96.44 351 LEU A CA 1
ATOM 2594 C C . LEU A 1 351 ? 4.543 34.912 -18.031 1.00 96.44 351 LEU A C 1
ATOM 2596 O O . LEU A 1 351 ? 5.611 35.118 -18.610 1.00 96.44 351 LEU A O 1
ATOM 2600 N N . CYS A 1 352 ? 3.847 33.786 -18.217 1.00 95.69 352 CYS A N 1
ATOM 2601 C CA . CYS A 1 352 ? 4.255 32.738 -19.157 1.00 95.69 352 CYS A CA 1
ATOM 2602 C C . CYS A 1 352 ? 4.324 33.254 -20.601 1.00 95.69 352 CYS A C 1
ATOM 2604 O O . CYS A 1 352 ? 5.309 33.006 -21.300 1.00 95.69 352 CYS A O 1
ATOM 2606 N N . ALA A 1 353 ? 3.309 34.004 -21.044 1.00 95.75 353 ALA A N 1
ATOM 2607 C CA . ALA A 1 353 ? 3.283 34.585 -22.384 1.00 95.75 353 ALA A CA 1
ATOM 2608 C C . ALA A 1 353 ? 4.441 35.578 -22.599 1.00 95.75 353 ALA A C 1
ATOM 2610 O O . ALA A 1 353 ? 5.120 35.527 -23.628 1.00 95.75 353 ALA A O 1
ATOM 2611 N N . ALA A 1 354 ? 4.718 36.434 -21.609 1.00 95.56 354 ALA A N 1
ATOM 2612 C CA . ALA A 1 354 ? 5.834 37.377 -21.651 1.00 95.56 354 ALA A CA 1
ATOM 2613 C C . ALA A 1 354 ? 7.198 36.666 -21.697 1.00 95.56 354 ALA A C 1
ATOM 2615 O O . ALA A 1 354 ? 8.059 37.034 -22.501 1.00 95.56 354 A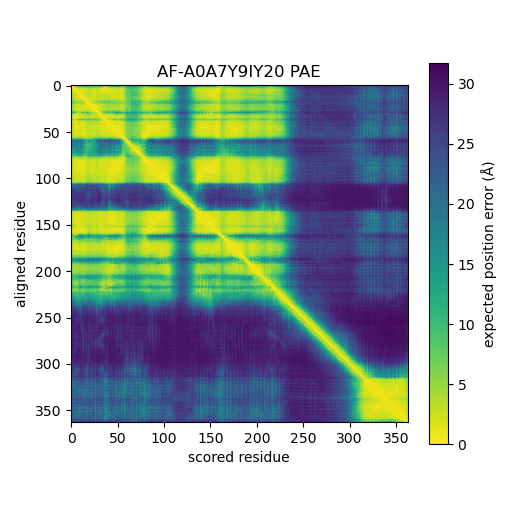LA A O 1
ATOM 2616 N N . ALA A 1 355 ? 7.387 35.617 -20.889 1.00 94.00 355 ALA A N 1
ATOM 2617 C CA . ALA A 1 355 ? 8.608 34.815 -20.894 1.00 94.00 355 ALA A CA 1
ATOM 2618 C C . ALA A 1 355 ? 8.831 34.126 -22.251 1.00 94.00 355 ALA A C 1
ATOM 2620 O O . ALA A 1 355 ? 9.933 34.183 -22.800 1.00 94.00 355 ALA A O 1
ATOM 2621 N N . GLY A 1 356 ? 7.780 33.538 -22.833 1.00 91.88 356 GLY A N 1
ATOM 2622 C CA . GLY A 1 356 ? 7.834 32.925 -24.161 1.00 91.88 356 GLY A CA 1
ATOM 2623 C C . GLY A 1 356 ? 8.193 33.927 -25.262 1.00 91.88 356 GLY A C 1
ATOM 2624 O O . GLY A 1 356 ? 9.050 33.645 -26.103 1.00 91.88 356 GLY A O 1
ATOM 2625 N N . TRP A 1 357 ? 7.601 35.125 -25.228 1.00 95.25 357 TRP A N 1
ATOM 2626 C CA . TRP A 1 357 ? 7.918 36.196 -26.176 1.00 95.25 357 TRP A CA 1
ATOM 2627 C C . TRP A 1 357 ? 9.381 36.651 -26.068 1.00 95.25 357 TRP A C 1
ATOM 2629 O O . TRP A 1 357 ? 10.070 36.770 -27.082 1.00 95.25 357 TRP A O 1
ATOM 2639 N N . PHE A 1 358 ? 9.892 36.822 -24.844 1.00 92.50 358 PHE A N 1
ATOM 2640 C CA . PHE A 1 358 ? 11.278 37.229 -24.602 1.00 92.50 358 PHE A CA 1
ATOM 2641 C C . PHE A 1 358 ? 12.300 36.174 -25.048 1.00 92.50 358 PHE A C 1
ATOM 2643 O O . PHE A 1 358 ? 13.357 36.520 -25.576 1.00 92.50 358 PHE A O 1
ATOM 2650 N N . MET A 1 359 ? 11.988 34.887 -24.874 1.00 87.62 359 MET A N 1
ATOM 2651 C CA . MET A 1 359 ? 12.848 33.798 -25.346 1.00 87.62 359 MET A CA 1
ATOM 2652 C C . MET A 1 359 ? 12.871 33.708 -26.874 1.00 87.62 359 MET A C 1
ATOM 2654 O O . MET A 1 359 ? 13.934 33.498 -27.455 1.00 87.62 359 MET A O 1
ATOM 2658 N N . LYS A 1 360 ? 11.731 33.942 -27.534 1.00 87.44 360 LYS A N 1
ATOM 2659 C CA . LYS A 1 360 ? 11.633 33.914 -28.999 1.00 87.44 360 LYS A CA 1
ATOM 2660 C C . LYS A 1 360 ? 12.390 35.061 -29.677 1.00 87.44 360 LYS A C 1
ATOM 2662 O O . LYS A 1 360 ? 12.836 34.891 -30.799 1.00 87.44 360 LYS A O 1
ATOM 2667 N N . GLY A 1 361 ? 12.558 36.202 -29.005 1.00 84.25 361 GLY A N 1
ATOM 2668 C CA . GLY A 1 361 ? 13.323 37.342 -29.527 1.00 84.25 361 GLY A CA 1
ATOM 2669 C C . GLY A 1 361 ? 14.850 37.209 -29.432 1.00 84.25 361 GLY A C 1
ATOM 2670 O O . GLY A 1 361 ? 15.555 38.082 -29.931 1.00 84.25 361 GLY A O 1
ATOM 2671 N N . LYS A 1 362 ? 15.368 36.166 -28.767 1.00 68.50 362 LYS A N 1
ATOM 2672 C CA . LYS A 1 362 ? 16.814 35.914 -28.599 1.00 68.50 362 LYS A CA 1
ATOM 2673 C C . LYS A 1 362 ? 17.341 34.721 -29.406 1.00 68.50 362 LYS A C 1
ATOM 2675 O O . LYS A 1 362 ? 18.550 34.493 -29.390 1.00 68.50 362 LYS A O 1
ATOM 2680 N N . ALA A 1 363 ? 16.448 33.961 -30.037 1.00 59.50 363 ALA A N 1
ATOM 2681 C CA . ALA A 1 363 ? 16.776 32.932 -31.021 1.00 59.50 363 ALA A CA 1
ATOM 2682 C C . ALA A 1 363 ? 16.796 33.566 -32.413 1.00 59.50 363 ALA A C 1
ATOM 2684 O O . ALA A 1 363 ? 17.671 33.161 -33.209 1.00 59.50 363 ALA A O 1
#

Solvent-accessible surface area (backbone atoms only — not comparable to full-atom values): 23217 Å² total; per-residue (Å²): 132,75,46,40,28,36,44,33,16,26,86,54,92,58,80,64,61,56,59,96,52,34,50,60,49,48,66,72,68,34,48,58,70,38,39,22,77,59,50,82,26,60,56,60,56,42,34,52,50,62,86,27,59,44,76,46,58,69,62,81,82,87,87,60,57,82,70,59,46,67,64,48,67,78,54,59,91,44,47,30,63,33,38,43,44,42,38,71,57,23,52,52,41,31,62,71,43,42,64,57,53,36,53,69,54,56,75,70,80,74,87,70,80,72,89,69,91,68,95,75,90,84,87,83,90,79,87,77,81,79,75,69,71,81,79,55,54,59,57,31,53,52,32,48,54,46,49,46,68,76,52,37,44,65,15,44,34,40,41,59,81,52,79,65,55,41,89,62,49,41,62,53,53,44,48,40,31,48,37,43,53,46,31,67,73,63,76,58,66,64,97,83,31,58,44,58,52,48,48,50,54,48,48,79,40,71,45,90,94,40,54,38,57,45,73,14,47,96,63,75,41,87,48,76,74,77,74,79,78,78,73,78,72,78,68,73,90,76,71,74,79,75,75,82,78,83,78,83,81,79,88,87,84,90,82,88,88,81,87,83,86,89,78,87,88,80,89,80,88,80,92,83,84,87,82,87,89,86,86,87,84,89,85,90,83,83,88,82,89,80,90,80,89,84,83,89,85,91,83,83,82,79,81,80,77,82,71,80,78,74,80,78,75,78,71,60,64,67,58,58,52,51,53,51,52,68,37,48,53,58,26,52,52,44,25,73,74,66,74,34,68,67,62,18,52,53,50,36,53,53,41,51,52,51,52,52,52,58,55,63,76,76,111

Mean predicted aligned error: 18.15 Å

Organism: NCBI:txid516702

pLDDT: mean 71.77, std 22.01, range [30.83, 98.44]

Foldseek 3Di:
DAWKKKKWFAPDQDDDQCPPNVVVVCVVVIWDMFIATRDDFLLNLLLAALVQKDKHFPDDDDPDDPVVRVVCVVCPRFIAIKGKDFLVSSLVSLVLLQVLLQVLLVPPPPPPPDPPPDPDDDDDDPDPDPVPPPQRSSLLSVLLNVCCVPIHDRMIMMDTPDGDTCVPVVVVSSQLNVLSVCCSVVVDGDPPRVSSVLSVVVSVQPDQVRCCSNRHPDDDSSDRDPDDPPPPPPPPPPPPPDDPPDDDDDDDDDDDDDDDDDDDDDDDDDDDDDDDDDDDDDDDDDDDDDDDDDDDDDDDDPDPPPDPPDPPPPDPVVVVVVLCCQLPVVLVVQCVVPVDNVRSVVSSVVSVVVVVVVVVVVD

Secondary structure (DSSP, 8-state):
-PPEEEEEEES-SS---SGGGHHHHHHHS---EEEEESS--HHHHTT--GGGEEEEE---SSSS-HHHHHHHGGGTT-EEEEEEEEHHHHHHHHHHHHHHHHHHHHTTSSTT------------------------HHHHHHHHHHHHHHH--SEEEEEESS---HHHHHHHHHHHHHHHHHHHHHSS--TT-HHHHHHHHHHHH-SGGGTHHHH-BT--TTSPPPPP--------TT----------PPP-------------------------------------------------PPP---PPPP------HHHHHHHHHHHHHHHHHHHHHH--HHHHHHHHHHHHHHHHHHHHT--

Sequence (363 aa):
MSHPVFLNATSNPRMPDGSSREWEAFFLEGGPELEANAFIPLLWLALYTPMDLHWARLIDDEDLDSDAREDMMEYGDTQYPYLVTSLERALATLAQRAPLLVERLRLGTDVGVGTGVGTGVGAEAGADGATGAPTDVARIIDNFARHLRLHYGPYVLCRTSGLPDVEEFGPELQKALEDFDALTLAGDAASDNVIVADINRTRAMLRPDRMHLLTGHGHDFTQAEPEPEVVDVELPVDAEVAEPARVTQSAGGAGTAAQAGALDGGAGLGAGRAAGPAAGRAADRAAGASATDRASATAGAPAATIRPERPVRRENKLLGWLVAVAVGVPTVVAYQTTGSIWIAGILFLLLCAAAGWFMKGKA